Protein AF-A0A8T7FNJ3-F1 (afdb_monomer_lite)

pLDDT: mean 77.85, std 13.67, range [45.72, 94.69]

Sequence (191 aa):
MMRKAASVTGSILRSPYGMVFLITLVWHGVTWWFEVPFEVPFNYYISGGLFILDMVVAYALLEALTYFFSQFILPIHPKDRGEIYKRVRIFETGERGQTLFVKNGQVIKHPGEEDKRGLGVIVLDTASAVVLRTDTEIKGPVGPGVKFTDKDEYIANDLGVDLRAQWQYIGPARGRQSLFEPLAFPQFQTL

Foldseek 3Di:
DVVVVVVVLVLLVVDVLSVQLVVLVVVLVVCVVVVPPPVDPDDPVVSVVVSVVSSVVSVVVVLVVLLVVLPVPFVDDPVCSVVSSVQSVCVSVLLHAAEWEADQFAIDHDPPRQVRQHWYKYAYAQFKKFWKDAPVGTPGIDHHGMDIDHGRIDTDVRTMDGNDDDDDDDDPDPPDDPPPDPPPDDDDDDD

Radius of gyration: 32.34 Å; chains: 1; bounding box: 102×35×100 Å

Secondary structure (DSSP, 8-state):
-HHHHHHHHHHHTTSHHHHHHHHHHHHHHHHHHTT---SS---HHHHHHHHHHHHHHHHHHHHHHHHHHHTTTS---GGGHHHHHHHHHHTTTS-EEEEEEEETTEEEPPTTTTT-BSEEEEEE-TTEEEEEE-SS-EEEEE-SEEEEE-TT-EEEEEEEEE-S------S--TT---TT----PPP----

Structure (mmCIF, N/CA/C/O backbone):
data_AF-A0A8T7FNJ3-F1
#
_entry.id   AF-A0A8T7FNJ3-F1
#
loop_
_atom_site.group_PDB
_atom_site.id
_atom_site.type_symbol
_atom_site.label_atom_id
_atom_site.label_alt_id
_atom_site.label_comp_id
_atom_site.label_asym_id
_atom_site.label_entity_id
_atom_site.label_seq_id
_atom_site.pdbx_PDB_ins_code
_atom_site.Cartn_x
_atom_site.Cartn_y
_atom_site.Cartn_z
_atom_site.occupancy
_atom_site.B_iso_or_equiv
_atom_site.auth_seq_id
_atom_site.auth_comp_id
_atom_site.auth_asym_id
_atom_site.auth_atom_id
_atom_site.pdbx_PDB_model_num
ATOM 1 N N . MET A 1 1 ? -5.957 12.293 -31.680 1.00 50.34 1 MET A N 1
ATOM 2 C CA . MET A 1 1 ? -4.900 11.319 -31.311 1.00 50.34 1 MET A CA 1
ATOM 3 C C . MET A 1 1 ? -3.913 11.839 -30.257 1.00 50.34 1 MET A C 1
ATOM 5 O O . MET A 1 1 ? -3.617 11.084 -29.342 1.00 50.34 1 MET A O 1
ATOM 9 N N . MET A 1 2 ? -3.481 13.109 -30.279 1.00 48.16 2 MET A N 1
ATOM 10 C CA . MET A 1 2 ? -2.482 13.654 -29.327 1.00 48.16 2 MET A CA 1
ATOM 11 C C . MET A 1 2 ? -2.871 13.606 -27.832 1.00 48.16 2 MET A C 1
ATOM 13 O O . MET A 1 2 ? -2.014 13.362 -26.990 1.00 48.16 2 MET A O 1
ATOM 17 N N . ARG A 1 3 ? -4.159 13.754 -27.477 1.00 47.56 3 ARG A N 1
ATOM 18 C CA . ARG A 1 3 ? -4.615 13.685 -26.069 1.00 47.56 3 ARG A CA 1
ATOM 19 C C . ARG A 1 3 ? -4.453 12.303 -25.416 1.00 47.56 3 ARG A C 1
ATOM 21 O O . ARG A 1 3 ? -4.221 12.240 -24.216 1.00 47.56 3 ARG A O 1
ATOM 28 N N . LYS A 1 4 ? -4.550 11.214 -26.191 1.00 48.25 4 LYS A N 1
ATOM 29 C CA . LYS A 1 4 ? -4.359 9.842 -25.678 1.00 48.25 4 LYS A CA 1
ATOM 30 C C . LYS A 1 4 ? -2.879 9.497 -25.488 1.00 48.25 4 LYS A C 1
ATOM 32 O O . LYS A 1 4 ? -2.543 8.781 -24.557 1.00 48.25 4 LYS A O 1
ATOM 37 N N . ALA A 1 5 ? -1.995 10.032 -26.332 1.00 47.84 5 ALA A N 1
ATOM 38 C CA . ALA A 1 5 ? -0.555 9.845 -26.163 1.00 47.84 5 ALA A CA 1
ATOM 39 C C . ALA A 1 5 ? -0.066 10.518 -24.870 1.00 47.84 5 ALA A C 1
ATOM 41 O O . ALA A 1 5 ? 0.562 9.863 -24.049 1.00 47.84 5 ALA A O 1
ATOM 42 N N . ALA A 1 6 ? -0.470 11.771 -24.623 1.00 52.38 6 ALA A N 1
ATOM 43 C CA . ALA A 1 6 ? -0.112 12.501 -23.404 1.00 52.38 6 ALA A CA 1
ATOM 44 C C . ALA A 1 6 ? -0.618 11.832 -22.108 1.00 52.38 6 ALA A C 1
ATOM 46 O O . ALA A 1 6 ? 0.059 11.893 -21.082 1.00 52.38 6 ALA A O 1
ATOM 47 N N . SER A 1 7 ? -1.777 11.156 -22.140 1.00 55.44 7 SER A N 1
ATOM 48 C CA . SER A 1 7 ? -2.275 10.412 -20.974 1.00 55.44 7 SER A CA 1
ATOM 49 C C . SER A 1 7 ? -1.479 9.135 -20.692 1.00 55.44 7 SER A C 1
ATOM 51 O O . SER A 1 7 ? -1.327 8.764 -19.532 1.00 55.44 7 SER A O 1
ATOM 53 N N . VAL A 1 8 ? -0.949 8.473 -21.727 1.00 58.62 8 VAL A N 1
ATOM 54 C CA . VAL A 1 8 ? -0.125 7.261 -2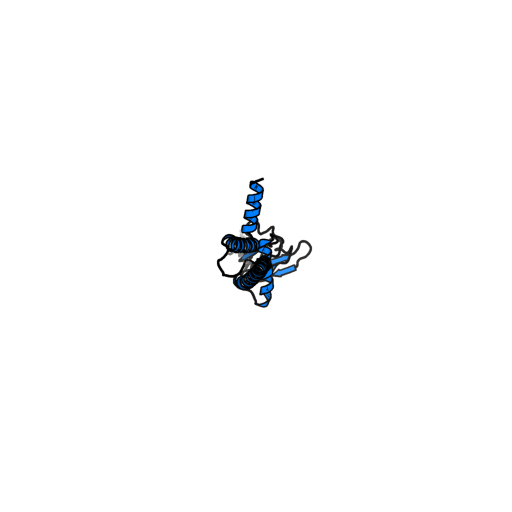1.578 1.00 58.62 8 VAL A CA 1
ATOM 55 C C . VAL A 1 8 ? 1.262 7.616 -21.044 1.00 58.62 8 VAL A C 1
ATOM 57 O O . VAL A 1 8 ? 1.711 7.002 -20.080 1.00 58.62 8 VAL A O 1
ATOM 60 N N . THR A 1 9 ? 1.905 8.661 -21.571 1.00 60.66 9 THR A N 1
ATOM 61 C CA . THR A 1 9 ? 3.205 9.127 -21.058 1.00 60.66 9 THR A CA 1
ATOM 62 C C . THR A 1 9 ? 3.098 9.608 -19.611 1.00 60.66 9 THR A C 1
ATOM 64 O O . THR A 1 9 ? 3.944 9.279 -18.784 1.00 60.66 9 THR A O 1
ATOM 67 N N . GLY A 1 10 ? 2.013 10.317 -19.274 1.00 61.69 10 GLY A N 1
ATOM 68 C CA . GLY A 1 10 ? 1.728 10.723 -17.898 1.00 61.69 10 GLY A CA 1
ATOM 69 C C . GLY A 1 10 ? 1.473 9.546 -16.950 1.00 61.69 10 GLY A C 1
ATOM 70 O O . GLY A 1 10 ? 1.764 9.658 -15.765 1.00 61.69 10 GLY A O 1
ATOM 71 N N . SER A 1 11 ? 0.969 8.414 -17.450 1.00 64.69 11 SER A N 1
ATOM 72 C CA . SER A 1 11 ? 0.792 7.191 -16.657 1.00 64.69 11 SER A CA 1
ATOM 73 C C . SER A 1 11 ? 2.118 6.473 -16.398 1.00 64.69 11 SER A C 1
ATOM 75 O O . SER A 1 11 ? 2.340 6.004 -15.286 1.00 64.69 11 SER A O 1
ATOM 77 N N . ILE A 1 12 ? 3.013 6.419 -17.390 1.00 68.88 12 ILE A N 1
ATOM 78 C CA . ILE A 1 12 ? 4.332 5.772 -17.265 1.00 68.88 12 ILE A CA 1
ATOM 79 C C . ILE A 1 12 ? 5.197 6.512 -16.237 1.00 68.88 12 ILE A C 1
ATOM 81 O O . ILE A 1 12 ? 5.801 5.878 -15.377 1.00 68.88 12 ILE A O 1
ATOM 85 N N . LEU A 1 13 ? 5.176 7.849 -16.263 1.00 76.38 13 LEU A N 1
ATOM 86 C CA . LEU A 1 13 ? 5.919 8.700 -15.323 1.00 76.38 13 LEU A CA 1
ATOM 87 C C . LEU A 1 13 ? 5.371 8.677 -13.886 1.00 76.38 13 LEU A C 1
ATOM 89 O O . LEU A 1 13 ? 6.063 9.105 -12.967 1.00 76.38 13 LEU A O 1
ATOM 93 N N . ARG A 1 14 ? 4.133 8.212 -13.675 1.00 76.81 14 ARG A N 1
ATOM 94 C CA . ARG A 1 14 ? 3.536 8.092 -12.332 1.00 76.81 14 ARG A CA 1
ATOM 95 C C . ARG A 1 14 ? 3.951 6.818 -11.607 1.00 76.81 14 ARG A C 1
ATOM 97 O O . ARG A 1 14 ? 3.913 6.803 -10.383 1.00 76.81 14 ARG A O 1
ATOM 104 N N . SER A 1 15 ? 4.323 5.774 -12.346 1.00 80.00 15 SER A N 1
ATOM 105 C CA . SER A 1 15 ? 4.814 4.527 -11.760 1.00 80.00 15 SER A CA 1
ATOM 106 C C . SER A 1 15 ? 6.343 4.557 -11.646 1.00 80.00 15 SER A C 1
ATOM 108 O O . SER A 1 15 ? 7.006 4.872 -12.640 1.00 80.00 15 SER A O 1
ATOM 110 N N . PRO A 1 16 ? 6.941 4.188 -10.503 1.00 82.06 16 PRO A N 1
ATOM 111 C CA . PRO A 1 16 ? 8.391 4.089 -10.377 1.00 82.06 16 PRO A CA 1
ATOM 112 C C . PRO A 1 16 ? 8.985 3.073 -11.356 1.00 82.06 16 PRO A C 1
ATOM 114 O O . PRO A 1 16 ? 10.046 3.335 -11.913 1.00 82.06 16 PRO A O 1
ATOM 117 N N . TYR A 1 17 ? 8.286 1.975 -11.666 1.00 85.12 17 TYR A N 1
ATOM 118 C CA . TYR A 1 17 ? 8.743 1.012 -12.677 1.00 85.12 17 TYR A CA 1
ATOM 119 C C . TYR A 1 17 ? 8.828 1.617 -14.083 1.00 85.12 17 TYR A C 1
ATOM 121 O O . TYR A 1 17 ? 9.786 1.357 -14.815 1.00 85.12 17 TYR A O 1
ATOM 129 N N . GLY A 1 18 ? 7.837 2.431 -14.460 1.00 85.38 18 GLY A N 1
ATOM 130 C CA . GLY A 1 18 ? 7.839 3.157 -15.727 1.00 85.38 18 GLY A CA 1
ATOM 131 C C . GLY A 1 18 ? 8.926 4.230 -15.778 1.00 85.38 18 GLY A C 1
ATOM 132 O O . GLY A 1 18 ? 9.552 4.411 -16.820 1.00 85.38 18 GLY A O 1
ATOM 133 N N . MET A 1 19 ? 9.211 4.884 -14.648 1.00 87.50 19 MET A N 1
ATOM 134 C CA . MET A 1 19 ? 10.306 5.848 -14.540 1.00 87.50 19 MET A CA 1
ATOM 135 C C . MET A 1 19 ? 11.677 5.176 -14.675 1.00 87.50 19 MET A C 1
ATOM 137 O O . MET A 1 19 ? 12.506 5.659 -15.441 1.00 87.50 19 MET A O 1
ATOM 141 N N . VAL A 1 20 ? 11.903 4.046 -13.994 1.00 88.56 20 VAL A N 1
ATOM 142 C CA . VAL A 1 20 ? 13.138 3.253 -14.125 1.00 88.56 20 VAL A CA 1
ATOM 143 C C . VAL A 1 20 ? 13.342 2.832 -15.576 1.00 88.56 20 VAL A C 1
ATOM 145 O O . VAL A 1 20 ? 14.403 3.086 -16.134 1.00 88.56 20 VAL A O 1
ATOM 148 N N . PHE A 1 21 ? 12.305 2.286 -16.217 1.00 89.69 21 PHE A N 1
ATOM 149 C CA . PHE A 1 21 ? 12.366 1.917 -17.630 1.00 89.69 21 PHE A CA 1
ATOM 150 C C . PHE A 1 21 ? 12.765 3.100 -18.519 1.00 89.69 21 PHE A C 1
ATOM 152 O O . PHE A 1 21 ? 13.662 2.976 -19.350 1.00 89.69 21 PHE A O 1
ATOM 159 N N . LEU A 1 22 ? 12.121 4.257 -18.338 1.00 90.25 22 LEU A N 1
ATOM 160 C CA . LEU A 1 22 ? 12.376 5.440 -19.154 1.00 90.25 22 LEU A CA 1
ATOM 161 C C . LEU A 1 22 ? 13.797 5.967 -18.947 1.00 90.25 22 LEU A C 1
ATOM 163 O O . LEU A 1 22 ? 14.471 6.268 -19.926 1.00 90.25 22 LEU A O 1
ATOM 167 N N . ILE A 1 23 ? 14.272 6.042 -17.702 1.00 90.12 23 ILE A N 1
ATOM 168 C CA . ILE A 1 23 ? 15.640 6.472 -17.392 1.00 90.12 23 ILE A CA 1
ATOM 169 C C . ILE A 1 23 ? 16.653 5.525 -18.037 1.00 90.12 23 ILE A C 1
ATOM 171 O O . ILE A 1 23 ? 17.565 6.000 -18.708 1.00 90.12 23 ILE A O 1
ATOM 175 N N . THR A 1 24 ? 16.483 4.209 -17.888 1.00 90.69 24 THR A N 1
ATOM 176 C CA . THR A 1 24 ? 17.387 3.218 -18.491 1.00 90.69 24 THR A CA 1
ATOM 177 C C . THR A 1 24 ? 17.367 3.312 -20.017 1.00 90.69 24 THR A C 1
ATOM 179 O O . THR A 1 24 ? 18.422 3.314 -20.645 1.00 90.69 24 THR A O 1
ATOM 182 N N . LEU A 1 25 ? 16.189 3.469 -20.627 1.00 91.38 25 LEU A N 1
ATOM 183 C CA . LEU A 1 25 ? 16.041 3.656 -22.071 1.00 91.38 25 LEU A CA 1
ATOM 184 C C . LEU A 1 25 ? 16.734 4.934 -22.559 1.00 91.38 25 LEU A C 1
ATOM 186 O O . LEU A 1 25 ? 17.447 4.899 -23.556 1.00 91.38 25 LEU A O 1
ATOM 190 N N . VAL A 1 26 ? 16.540 6.059 -21.866 1.00 91.19 26 VAL A N 1
ATOM 191 C CA . VAL A 1 26 ? 17.168 7.340 -22.219 1.00 91.19 26 VAL A CA 1
ATOM 192 C C . VAL A 1 26 ? 18.679 7.261 -22.046 1.00 91.19 26 VAL A C 1
ATOM 194 O O . VAL A 1 26 ? 19.401 7.703 -22.932 1.00 91.19 26 VAL A O 1
ATOM 197 N N . TRP A 1 27 ? 19.162 6.671 -20.953 1.00 89.62 27 TRP A N 1
ATOM 198 C CA . TRP A 1 27 ? 20.589 6.481 -20.704 1.00 89.62 27 TRP A CA 1
ATOM 199 C C . TRP A 1 27 ? 21.254 5.689 -21.832 1.00 89.62 27 TRP A C 1
ATOM 201 O O . TRP A 1 27 ? 22.214 6.169 -22.429 1.00 89.62 27 TRP A O 1
ATOM 211 N N . HIS A 1 28 ? 20.700 4.526 -22.185 1.00 86.56 28 HIS A N 1
ATOM 212 C CA . HIS A 1 28 ? 21.220 3.709 -23.285 1.00 86.56 28 HIS A CA 1
ATOM 213 C C . HIS A 1 28 ? 21.044 4.386 -24.650 1.00 86.56 28 HIS A C 1
ATOM 215 O O . HIS A 1 28 ? 21.934 4.332 -25.487 1.00 86.56 28 HIS A O 1
ATOM 221 N N . GLY A 1 29 ? 19.951 5.121 -24.863 1.00 87.56 29 GLY A N 1
ATOM 222 C CA . GLY A 1 29 ? 19.764 5.929 -26.068 1.00 87.56 29 GLY A CA 1
ATOM 223 C C . GLY A 1 29 ? 20.833 7.015 -26.227 1.00 87.56 29 GLY A C 1
ATOM 224 O O . GLY A 1 29 ? 21.341 7.216 -27.326 1.00 87.56 29 GLY A O 1
ATOM 225 N N . VAL A 1 30 ? 21.217 7.681 -25.134 1.00 86.19 30 VAL A N 1
ATOM 226 C CA . VAL A 1 30 ? 22.301 8.674 -25.112 1.00 86.19 30 VAL A CA 1
ATOM 227 C C . VAL A 1 30 ? 23.645 8.004 -25.383 1.00 86.19 30 VAL A C 1
ATOM 229 O O . VAL A 1 30 ? 24.404 8.507 -26.205 1.00 86.19 30 VAL A O 1
ATOM 232 N N . THR A 1 31 ? 23.952 6.869 -24.752 1.00 80.94 31 THR A N 1
ATOM 233 C CA . THR A 1 31 ? 25.237 6.184 -24.977 1.00 80.94 31 THR A CA 1
ATOM 234 C C . THR A 1 31 ? 25.366 5.640 -26.399 1.00 80.94 31 THR A C 1
ATOM 236 O O . THR A 1 31 ? 26.453 5.697 -26.972 1.00 80.94 31 THR A O 1
ATOM 239 N N . TRP A 1 32 ? 24.271 5.172 -27.001 1.00 81.69 32 TRP A N 1
ATOM 240 C CA . TRP A 1 32 ? 24.238 4.765 -28.408 1.00 81.69 32 TRP A CA 1
ATOM 241 C C . TRP A 1 32 ? 24.380 5.956 -29.354 1.00 81.69 32 TRP A C 1
ATOM 243 O O . TRP A 1 32 ? 25.108 5.866 -30.336 1.00 81.69 32 TRP A O 1
ATOM 253 N N . TRP A 1 33 ? 23.708 7.072 -29.056 1.00 78.44 33 TRP A N 1
ATOM 254 C CA . TRP A 1 33 ? 23.714 8.270 -29.900 1.00 78.44 33 TRP A CA 1
ATOM 255 C C . TRP A 1 33 ? 25.055 9.002 -29.897 1.00 78.44 33 TRP A C 1
ATOM 257 O O . TRP A 1 33 ? 25.490 9.506 -30.927 1.00 78.44 33 TRP A O 1
ATOM 267 N N . PHE A 1 34 ? 25.702 9.087 -28.737 1.00 74.19 34 PHE A N 1
ATOM 268 C CA . PHE A 1 34 ? 26.977 9.781 -28.590 1.00 74.19 34 PHE A CA 1
ATOM 269 C C . PHE A 1 34 ? 28.188 8.901 -28.896 1.00 74.19 34 PHE A C 1
ATOM 271 O O . PHE A 1 34 ? 29.292 9.359 -28.617 1.00 74.19 34 PHE A O 1
ATOM 278 N N . GLU A 1 35 ? 27.977 7.686 -29.437 1.00 66.00 35 GLU A N 1
ATOM 279 C CA . GLU A 1 35 ? 29.019 6.695 -29.747 1.00 66.00 35 GLU A CA 1
ATOM 280 C C . GLU A 1 35 ? 30.146 6.785 -28.720 1.00 66.00 35 GLU A C 1
ATOM 282 O O . GLU A 1 35 ? 31.234 7.259 -29.049 1.00 66.00 35 GLU A O 1
ATOM 287 N N . VAL A 1 36 ? 29.833 6.479 -27.446 1.00 59.91 36 VAL A N 1
ATOM 288 C CA . VAL A 1 36 ? 30.759 6.733 -26.329 1.00 59.91 36 VAL A CA 1
ATOM 289 C C . VAL A 1 36 ? 32.157 6.295 -26.769 1.00 59.91 36 VAL A C 1
ATOM 291 O O . VAL A 1 36 ? 32.310 5.118 -27.103 1.00 59.91 36 VAL A O 1
ATOM 294 N N . PRO A 1 37 ? 33.151 7.202 -26.822 1.00 55.78 37 PRO A N 1
ATOM 295 C CA . PRO A 1 37 ? 34.441 6.959 -27.462 1.00 55.78 37 PRO A CA 1
ATOM 296 C C . PRO A 1 37 ? 35.339 6.114 -26.553 1.00 55.78 37 PRO A C 1
ATOM 298 O O . PRO A 1 37 ? 36.492 6.438 -26.291 1.00 55.78 37 PRO A O 1
ATOM 301 N N . PHE A 1 38 ? 34.791 5.032 -26.012 1.00 55.69 38 PHE A N 1
ATOM 302 C CA . PHE A 1 38 ? 35.580 3.898 -25.595 1.00 55.69 38 PHE A CA 1
ATOM 303 C C . PHE A 1 38 ? 36.062 3.237 -26.881 1.00 55.69 38 PHE A C 1
ATOM 305 O O . PHE A 1 38 ? 35.268 2.991 -27.780 1.00 55.69 38 PHE A O 1
ATOM 312 N N . GLU A 1 39 ? 37.356 2.955 -26.972 1.00 59.47 39 GLU A N 1
ATOM 313 C CA . GLU A 1 39 ? 38.074 2.364 -28.115 1.00 59.47 39 GLU A CA 1
ATOM 314 C C . GLU A 1 39 ? 37.593 0.941 -28.504 1.00 59.47 39 GLU A C 1
ATOM 316 O O . GLU A 1 39 ? 38.314 0.156 -29.117 1.00 59.47 39 GLU A O 1
ATOM 321 N N . VAL A 1 40 ? 36.370 0.577 -28.123 1.00 61.88 40 VAL A N 1
ATOM 322 C CA . VAL A 1 40 ? 35.727 -0.712 -28.312 1.00 61.88 40 VAL A CA 1
ATOM 323 C C . VAL A 1 40 ? 34.717 -0.573 -29.457 1.00 61.88 40 VAL A C 1
ATOM 325 O O . VAL A 1 40 ? 33.809 0.254 -29.365 1.00 61.88 40 VAL A O 1
ATOM 328 N N . PRO A 1 41 ? 34.820 -1.369 -30.536 1.00 68.19 41 PRO A N 1
ATOM 329 C CA . PRO A 1 41 ? 33.849 -1.323 -31.623 1.00 68.19 41 PRO A CA 1
ATOM 330 C C . PRO A 1 41 ? 32.443 -1.619 -31.091 1.00 68.19 41 PRO A C 1
ATOM 332 O O . PRO A 1 41 ? 32.238 -2.583 -30.348 1.00 68.19 41 PRO A O 1
ATOM 335 N N . PHE A 1 42 ? 31.477 -0.782 -31.478 1.00 70.06 42 PHE A N 1
ATOM 336 C CA . PHE A 1 42 ? 30.099 -0.888 -31.013 1.00 70.06 42 PHE A CA 1
ATOM 337 C C . PHE A 1 42 ? 29.512 -2.261 -31.364 1.00 70.06 42 PHE A C 1
ATOM 339 O O . PHE A 1 42 ? 29.296 -2.593 -32.531 1.00 70.06 42 PHE A O 1
ATOM 346 N N . ASN A 1 43 ? 29.252 -3.074 -30.339 1.00 81.31 43 ASN A N 1
ATOM 347 C CA . ASN A 1 43 ? 28.660 -4.397 -30.487 1.00 81.31 43 ASN A CA 1
ATOM 348 C C . ASN A 1 43 ? 27.216 -4.373 -29.978 1.00 81.31 43 ASN A C 1
ATOM 350 O O . ASN A 1 43 ? 26.963 -4.327 -28.772 1.00 81.31 43 ASN A O 1
ATOM 354 N N . TYR A 1 44 ? 26.272 -4.452 -30.915 1.00 80.94 44 TYR A N 1
ATOM 355 C CA . TYR A 1 44 ? 24.838 -4.417 -30.638 1.00 80.94 44 TYR A CA 1
ATOM 356 C C . TYR A 1 44 ? 24.370 -5.549 -29.711 1.00 80.94 44 TYR A C 1
ATOM 358 O O . TYR A 1 44 ? 23.468 -5.335 -28.904 1.00 80.94 44 TYR A O 1
ATOM 366 N N . TYR A 1 45 ? 25.003 -6.726 -29.760 1.00 84.06 45 TYR A N 1
ATOM 367 C CA . TYR A 1 45 ? 24.671 -7.832 -28.861 1.00 84.06 45 TYR A CA 1
ATOM 368 C C . TYR A 1 45 ? 25.110 -7.554 -27.425 1.00 84.06 45 TYR A C 1
ATOM 370 O O . TYR A 1 45 ? 24.336 -7.767 -26.494 1.00 84.06 45 TYR A O 1
ATOM 378 N N . ILE A 1 46 ? 26.336 -7.053 -27.242 1.00 84.50 46 ILE A N 1
ATOM 379 C CA . ILE A 1 46 ? 26.858 -6.708 -25.911 1.00 84.50 46 ILE A CA 1
ATOM 380 C C . ILE A 1 46 ? 26.029 -5.572 -25.319 1.00 84.50 46 ILE A C 1
ATOM 382 O O . ILE A 1 46 ? 25.627 -5.636 -24.161 1.00 84.50 46 ILE A O 1
ATOM 386 N N . SER A 1 47 ? 25.721 -4.559 -26.126 1.00 83.75 47 SER A N 1
ATOM 387 C CA . SER A 1 47 ? 24.964 -3.406 -25.658 1.00 83.75 47 SER A CA 1
ATOM 388 C C . SER A 1 47 ? 23.510 -3.748 -25.321 1.00 83.75 47 SER A C 1
ATOM 390 O O . SER A 1 47 ? 23.020 -3.352 -24.266 1.00 83.75 47 SER A O 1
ATOM 392 N N . GLY A 1 48 ? 22.845 -4.572 -26.139 1.00 86.50 48 GLY A N 1
ATOM 393 C CA . GLY A 1 48 ? 21.522 -5.105 -25.807 1.00 86.50 48 GLY A CA 1
ATOM 394 C C . GLY A 1 48 ? 21.534 -5.962 -24.537 1.00 86.50 48 GLY A C 1
ATOM 395 O O . GLY A 1 48 ? 20.632 -5.851 -23.707 1.00 86.50 48 GLY A O 1
ATOM 396 N N . GLY A 1 49 ? 22.582 -6.769 -24.340 1.00 89.75 49 GLY A N 1
ATOM 397 C CA . GLY A 1 49 ? 22.783 -7.540 -23.112 1.00 89.75 49 GLY A CA 1
ATOM 398 C C . GLY A 1 49 ? 22.935 -6.656 -21.872 1.00 89.75 49 GLY A C 1
ATOM 399 O O . GLY A 1 49 ? 22.286 -6.914 -20.859 1.00 89.75 49 GLY A O 1
ATOM 400 N N . LEU A 1 50 ? 23.732 -5.586 -21.962 1.00 88.88 50 LEU A N 1
ATOM 401 C CA . LEU A 1 50 ? 23.904 -4.608 -20.882 1.00 88.88 50 LEU A CA 1
ATOM 402 C C . LEU A 1 50 ? 22.604 -3.867 -20.567 1.00 88.88 50 LEU A C 1
ATOM 404 O O . LEU A 1 50 ? 22.274 -3.715 -19.398 1.00 88.88 50 LEU A O 1
ATOM 408 N N . PHE A 1 51 ? 21.826 -3.479 -21.580 1.00 89.75 51 PHE A N 1
ATOM 409 C CA . PHE A 1 51 ? 20.515 -2.861 -21.370 1.00 89.75 51 PHE A CA 1
ATOM 410 C C . PHE A 1 51 ? 19.574 -3.766 -20.560 1.00 89.75 51 PHE A C 1
ATOM 412 O O . PHE A 1 51 ? 18.947 -3.318 -19.598 1.00 89.75 51 PHE A O 1
ATOM 419 N N . ILE A 1 52 ? 19.494 -5.054 -20.913 1.00 92.19 52 ILE A N 1
ATOM 420 C CA . ILE A 1 52 ? 18.661 -6.022 -20.184 1.00 92.19 52 ILE A CA 1
ATOM 421 C C . ILE A 1 52 ? 19.185 -6.217 -18.758 1.00 92.19 52 ILE A C 1
ATOM 423 O O . ILE A 1 52 ? 18.392 -6.222 -17.816 1.00 92.19 52 ILE A O 1
ATOM 427 N N . LEU A 1 53 ? 20.502 -6.358 -18.585 1.00 93.31 53 LEU A N 1
ATOM 428 C CA . LEU A 1 53 ? 21.123 -6.521 -17.272 1.00 93.31 53 LEU A CA 1
ATOM 429 C C . LEU A 1 53 ? 20.850 -5.315 -16.367 1.00 93.31 53 LEU A C 1
ATOM 431 O O . LEU A 1 53 ? 20.390 -5.500 -15.243 1.00 93.31 53 LEU A O 1
ATOM 435 N N . ASP A 1 54 ? 21.074 -4.100 -16.864 1.00 90.94 54 ASP A N 1
ATOM 436 C CA . ASP A 1 54 ? 20.818 -2.860 -16.131 1.00 90.94 54 ASP A CA 1
ATOM 437 C C . ASP A 1 54 ? 19.351 -2.757 -15.725 1.00 90.94 54 ASP A C 1
ATOM 439 O O . ASP A 1 54 ? 19.049 -2.380 -14.596 1.00 90.94 54 ASP A O 1
ATOM 443 N N . MET A 1 55 ? 18.429 -3.139 -16.611 1.00 92.88 55 MET A N 1
ATOM 444 C CA . MET A 1 55 ? 17.003 -3.154 -16.302 1.00 92.88 55 MET A CA 1
ATOM 445 C C . MET A 1 55 ? 16.678 -4.145 -15.174 1.00 92.88 55 MET A C 1
ATOM 447 O O . MET A 1 55 ? 15.955 -3.797 -14.241 1.00 92.88 55 MET A O 1
ATOM 451 N N . VAL A 1 56 ? 17.247 -5.354 -15.208 1.00 94.12 56 VAL A N 1
ATOM 452 C CA . VAL A 1 56 ? 17.078 -6.355 -14.140 1.00 94.12 56 VAL A CA 1
ATOM 453 C C . VAL A 1 56 ? 17.654 -5.853 -12.815 1.00 94.12 56 VAL A C 1
ATOM 455 O O . VAL A 1 56 ? 16.985 -5.942 -11.786 1.00 94.12 56 VAL A O 1
ATOM 458 N N . VAL A 1 57 ? 18.867 -5.298 -12.829 1.00 94.69 57 VAL A N 1
ATOM 459 C CA . VAL A 1 57 ? 19.538 -4.775 -11.631 1.00 94.69 57 VAL A CA 1
ATOM 460 C C . VAL A 1 57 ? 18.774 -3.585 -11.055 1.00 94.69 57 VAL A C 1
ATOM 462 O O . VAL A 1 57 ? 18.543 -3.538 -9.848 1.00 94.69 57 VAL A O 1
ATOM 465 N N . ALA A 1 58 ? 18.331 -2.651 -11.895 1.00 92.00 58 ALA A N 1
ATOM 466 C CA . ALA A 1 58 ? 17.576 -1.482 -11.463 1.00 92.00 58 ALA A CA 1
ATOM 467 C C . ALA A 1 58 ? 16.225 -1.872 -10.850 1.00 92.00 58 ALA A C 1
ATOM 469 O O . ALA A 1 58 ? 15.854 -1.336 -9.805 1.00 92.00 58 ALA A O 1
ATOM 470 N N . TYR A 1 59 ? 15.514 -2.840 -11.438 1.00 91.19 59 TYR A N 1
ATOM 471 C CA . TYR A 1 59 ? 14.284 -3.359 -10.840 1.00 91.19 59 TYR A CA 1
ATOM 472 C C . TYR A 1 59 ? 14.540 -4.090 -9.523 1.00 91.19 59 TYR A C 1
ATOM 474 O O . TYR A 1 59 ? 13.831 -3.843 -8.551 1.00 91.19 59 TYR A O 1
ATOM 482 N N . ALA A 1 60 ? 15.573 -4.931 -9.445 1.00 92.19 60 ALA A N 1
ATOM 483 C CA . ALA A 1 60 ? 15.937 -5.599 -8.198 1.00 92.19 60 ALA A CA 1
ATOM 484 C C . ALA A 1 60 ? 16.295 -4.591 -7.092 1.00 92.19 60 ALA A C 1
ATOM 486 O O . ALA A 1 60 ? 15.900 -4.762 -5.938 1.00 92.19 60 ALA A O 1
ATOM 487 N N . LEU A 1 61 ? 16.998 -3.512 -7.445 1.00 92.50 61 LEU A N 1
ATOM 488 C CA . LEU A 1 61 ? 17.337 -2.436 -6.523 1.00 92.50 61 LEU A CA 1
ATOM 489 C C . LEU A 1 61 ? 16.092 -1.667 -6.065 1.00 92.50 61 LEU A C 1
ATOM 491 O O . LEU A 1 61 ? 15.957 -1.400 -4.873 1.00 92.50 61 LEU A O 1
ATOM 495 N N . LEU A 1 62 ? 15.169 -1.348 -6.977 1.00 88.88 62 LEU A N 1
ATOM 496 C CA . LEU A 1 62 ? 13.897 -0.704 -6.639 1.00 88.88 62 LEU A CA 1
ATOM 497 C C . LEU A 1 62 ? 13.104 -1.548 -5.630 1.00 88.88 62 LEU A C 1
ATOM 499 O O . LEU A 1 62 ? 12.623 -1.016 -4.629 1.00 88.88 62 LEU A O 1
ATOM 503 N N . GLU A 1 63 ? 13.014 -2.861 -5.850 1.00 86.25 63 GLU A N 1
ATOM 504 C CA . GLU A 1 63 ? 12.341 -3.795 -4.939 1.00 86.25 63 GLU A CA 1
ATOM 505 C C . GLU A 1 63 ? 13.025 -3.853 -3.569 1.00 86.25 63 GLU A C 1
ATOM 507 O O . GLU A 1 63 ? 12.366 -3.747 -2.531 1.00 86.25 63 GLU A O 1
ATOM 512 N N . ALA A 1 64 ? 14.356 -3.956 -3.547 1.00 86.38 64 ALA A N 1
ATOM 513 C CA . ALA A 1 64 ? 15.135 -3.986 -2.313 1.00 86.38 64 ALA A CA 1
ATOM 514 C C . ALA A 1 64 ? 14.973 -2.695 -1.496 1.00 86.38 64 ALA A C 1
ATOM 516 O O . ALA A 1 64 ? 14.782 -2.750 -0.279 1.00 86.38 64 ALA A O 1
ATOM 517 N N . LEU A 1 65 ? 14.998 -1.534 -2.156 1.00 87.56 65 LEU A N 1
ATOM 518 C CA . LEU A 1 65 ? 14.774 -0.242 -1.511 1.00 87.56 65 LEU A C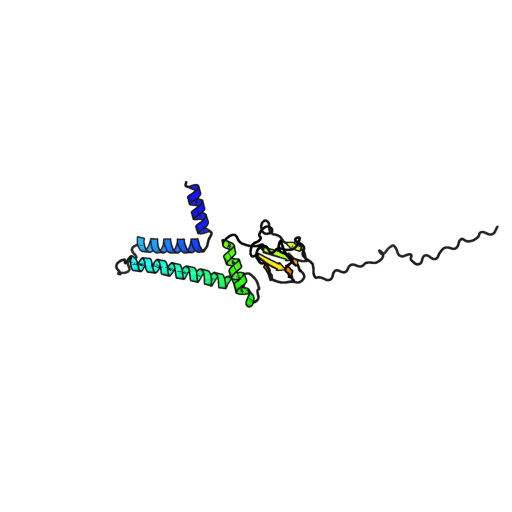A 1
ATOM 519 C C . LEU A 1 65 ? 13.341 -0.123 -0.997 1.00 87.56 65 LEU A C 1
ATOM 521 O O . LEU A 1 65 ? 13.139 0.302 0.137 1.00 87.56 65 LEU A O 1
ATOM 525 N N . THR A 1 66 ? 12.353 -0.552 -1.781 1.00 83.88 66 THR A N 1
ATOM 526 C CA . THR A 1 66 ? 10.942 -0.541 -1.371 1.00 83.88 66 THR A CA 1
ATOM 527 C C . THR A 1 66 ? 10.734 -1.392 -0.121 1.00 83.88 66 THR A C 1
ATOM 529 O O . THR A 1 66 ? 10.125 -0.935 0.844 1.00 83.88 66 THR A O 1
ATOM 532 N N . TYR A 1 67 ? 11.312 -2.593 -0.092 1.00 82.62 67 TYR A N 1
ATOM 533 C CA . TYR A 1 67 ? 11.276 -3.489 1.062 1.00 82.62 67 TYR A CA 1
ATOM 534 C C . TYR A 1 67 ? 12.014 -2.935 2.291 1.00 82.62 67 TYR A C 1
ATOM 536 O O . TYR A 1 67 ? 11.594 -3.150 3.432 1.00 82.62 67 TYR A O 1
ATOM 544 N N . PHE A 1 68 ? 13.128 -2.231 2.086 1.00 83.19 68 PHE A N 1
ATOM 545 C CA . PHE A 1 68 ? 13.870 -1.595 3.171 1.00 83.19 68 PHE A CA 1
ATOM 546 C C . PHE A 1 68 ? 13.086 -0.418 3.763 1.00 83.19 68 PHE A C 1
ATOM 548 O O . PHE A 1 68 ? 12.861 -0.367 4.972 1.00 83.19 68 PHE A O 1
ATOM 555 N N . PHE A 1 69 ? 12.609 0.496 2.916 1.00 82.19 69 PHE A N 1
ATOM 556 C CA . PHE A 1 69 ? 11.920 1.705 3.358 1.00 82.19 69 PHE A CA 1
ATOM 557 C C . PHE A 1 69 ? 10.522 1.442 3.909 1.00 82.19 69 PHE A C 1
ATOM 559 O O . PHE A 1 69 ? 10.093 2.150 4.821 1.00 82.19 69 PHE A O 1
ATOM 566 N N . SER A 1 70 ? 9.833 0.396 3.444 1.00 79.44 70 SER A N 1
ATOM 567 C CA . SER A 1 70 ? 8.507 0.044 3.960 1.00 79.44 70 SER A CA 1
ATOM 568 C C . SER A 1 70 ? 8.504 -0.188 5.475 1.00 79.44 70 SER A C 1
ATOM 570 O O . SER A 1 70 ? 7.508 0.074 6.141 1.00 79.44 70 SER A O 1
ATOM 572 N N . GLN A 1 71 ? 9.630 -0.624 6.046 1.00 77.94 71 GLN A N 1
ATOM 573 C CA . GLN A 1 71 ? 9.770 -0.914 7.477 1.00 77.94 71 GLN A CA 1
ATOM 574 C C . GLN A 1 71 ? 9.731 0.340 8.365 1.00 77.94 71 GLN A C 1
ATOM 576 O O . GLN A 1 71 ? 9.498 0.214 9.563 1.00 77.94 71 GLN A O 1
ATOM 581 N N . PHE A 1 72 ? 9.940 1.533 7.799 1.00 79.12 72 PHE A N 1
ATOM 582 C CA . PHE A 1 72 ? 9.943 2.800 8.541 1.00 79.12 72 PHE A CA 1
ATOM 583 C C . PHE A 1 72 ? 8.617 3.564 8.454 1.00 79.12 72 PHE A C 1
ATOM 585 O O . PHE A 1 72 ? 8.446 4.564 9.145 1.00 79.12 72 PHE A O 1
ATOM 592 N N . ILE A 1 73 ? 7.675 3.110 7.621 1.00 74.75 73 ILE A N 1
ATOM 593 C CA . ILE A 1 73 ? 6.399 3.807 7.401 1.00 74.75 73 ILE A CA 1
ATOM 594 C C . ILE A 1 73 ? 5.458 3.632 8.601 1.00 74.75 73 ILE A C 1
ATOM 596 O O . ILE A 1 73 ? 4.742 4.559 8.969 1.00 74.75 73 ILE A O 1
ATOM 600 N N . LEU A 1 74 ? 5.457 2.449 9.220 1.00 72.69 74 LEU A N 1
ATOM 601 C CA . LEU A 1 74 ? 4.634 2.131 10.386 1.00 72.69 74 LEU A CA 1
ATOM 602 C C . LEU A 1 74 ? 5.492 1.437 11.452 1.00 72.69 74 LEU A C 1
ATOM 604 O O . LEU A 1 74 ? 6.285 0.559 11.107 1.00 72.69 74 LEU A O 1
ATOM 608 N N . PRO A 1 75 ? 5.318 1.768 12.744 1.00 67.62 75 PRO A N 1
ATOM 609 C CA . PRO A 1 75 ? 5.993 1.073 13.833 1.00 67.62 75 PRO A CA 1
ATOM 610 C C . PRO A 1 75 ? 5.393 -0.331 13.992 1.00 67.62 75 PRO A C 1
ATOM 612 O O . PRO A 1 75 ? 4.398 -0.522 14.688 1.00 67.62 75 PRO A O 1
ATOM 615 N N . ILE A 1 76 ? 5.978 -1.315 13.308 1.00 70.62 76 ILE A N 1
ATOM 616 C CA . ILE A 1 76 ? 5.485 -2.698 13.274 1.00 70.62 76 ILE A CA 1
ATOM 617 C C . ILE A 1 76 ? 6.474 -3.709 13.838 1.00 70.62 76 ILE A C 1
ATOM 619 O O . ILE A 1 76 ? 7.691 -3.507 13.849 1.00 70.62 76 ILE A O 1
ATOM 623 N N . HIS A 1 77 ? 5.935 -4.848 14.270 1.00 74.62 77 HIS A N 1
ATOM 624 C CA . HIS A 1 77 ? 6.749 -5.966 14.711 1.00 74.62 77 HIS A CA 1
ATOM 625 C C . HIS A 1 77 ? 7.520 -6.584 13.528 1.00 74.62 77 HIS A C 1
ATOM 627 O O . HIS A 1 77 ? 7.016 -6.624 12.404 1.00 74.62 77 HIS A O 1
ATOM 633 N N . PRO A 1 78 ? 8.729 -7.137 13.754 1.00 69.75 78 PRO A N 1
ATOM 634 C CA . PRO A 1 78 ? 9.547 -7.725 12.690 1.00 69.75 78 PRO A CA 1
ATOM 635 C C . PRO A 1 78 ? 8.863 -8.837 11.882 1.00 69.75 78 PRO A C 1
ATOM 637 O O . PRO A 1 78 ? 9.222 -9.055 10.728 1.00 69.75 78 PRO A O 1
ATOM 640 N N . LYS A 1 79 ? 7.876 -9.521 12.476 1.00 75.00 79 LYS A N 1
ATOM 641 C CA . LYS A 1 79 ? 7.107 -10.598 11.837 1.00 75.00 79 LYS A CA 1
ATOM 642 C C . LYS A 1 79 ? 6.155 -10.094 10.747 1.00 75.00 79 LYS A C 1
ATOM 644 O O . LYS A 1 79 ? 5.858 -10.845 9.826 1.00 75.00 79 LYS A O 1
ATOM 649 N N . ASP A 1 80 ? 5.760 -8.822 10.797 1.00 75.00 80 ASP A N 1
ATOM 650 C CA . ASP A 1 80 ? 4.750 -8.254 9.898 1.00 75.00 80 ASP A CA 1
ATOM 651 C C . ASP A 1 80 ? 5.357 -7.445 8.734 1.00 75.00 80 ASP A C 1
ATOM 653 O O . ASP A 1 80 ? 4.645 -6.823 7.943 1.00 75.00 80 ASP A O 1
ATOM 657 N N . ARG A 1 81 ? 6.690 -7.457 8.589 1.00 76.56 81 ARG A N 1
ATOM 658 C CA . ARG A 1 81 ? 7.420 -6.672 7.572 1.00 76.56 81 ARG A CA 1
ATOM 659 C C . ARG A 1 81 ? 7.023 -7.022 6.140 1.00 76.56 81 ARG A C 1
ATOM 661 O O . ARG A 1 81 ? 6.880 -6.127 5.309 1.00 76.56 81 ARG A O 1
ATOM 668 N N . GLY A 1 82 ? 6.809 -8.308 5.861 1.00 74.56 82 GLY A N 1
ATOM 669 C CA . GLY A 1 82 ? 6.367 -8.764 4.540 1.00 74.56 82 GLY A CA 1
ATOM 670 C C . GLY A 1 82 ? 4.970 -8.257 4.175 1.00 74.56 82 GLY A C 1
ATOM 671 O O . GLY A 1 82 ? 4.681 -8.029 3.002 1.00 74.56 82 GLY A O 1
ATOM 672 N N . GLU A 1 83 ? 4.121 -8.024 5.174 1.00 77.00 83 GLU A N 1
ATOM 673 C CA . GLU A 1 83 ? 2.744 -7.592 4.968 1.00 77.00 83 GLU A CA 1
ATOM 674 C C . GLU A 1 83 ? 2.671 -6.103 4.601 1.00 77.00 83 GLU A C 1
ATOM 676 O O . GLU A 1 83 ? 1.911 -5.732 3.706 1.00 77.00 83 GLU A O 1
ATOM 681 N N . ILE A 1 84 ? 3.538 -5.255 5.175 1.00 78.12 84 ILE A N 1
ATOM 682 C CA . ILE A 1 84 ? 3.677 -3.861 4.716 1.00 78.12 84 ILE A CA 1
ATOM 683 C C . ILE A 1 84 ? 4.208 -3.803 3.292 1.00 78.12 84 ILE A C 1
ATOM 685 O O . ILE A 1 84 ? 3.674 -3.047 2.485 1.00 78.12 84 ILE A O 1
ATOM 689 N N . TYR A 1 85 ? 5.233 -4.590 2.964 1.00 75.69 85 TYR A N 1
ATOM 690 C CA . TYR A 1 85 ? 5.793 -4.586 1.614 1.00 75.69 85 TYR A CA 1
ATOM 691 C C . TYR A 1 85 ? 4.717 -4.890 0.557 1.00 75.69 85 TYR A C 1
ATOM 693 O O . TYR A 1 85 ? 4.583 -4.142 -0.412 1.00 75.69 85 TYR A O 1
ATOM 701 N N . LYS A 1 86 ? 3.865 -5.903 0.787 1.00 78.00 86 LYS A N 1
ATOM 702 C CA . LYS A 1 86 ? 2.716 -6.182 -0.095 1.00 78.00 86 LYS A CA 1
ATOM 703 C C . LYS A 1 86 ? 1.789 -4.973 -0.236 1.00 78.00 86 LYS A C 1
ATOM 705 O O . LYS A 1 86 ? 1.337 -4.676 -1.336 1.00 78.00 86 LYS A O 1
ATOM 710 N N . ARG A 1 87 ? 1.521 -4.258 0.858 1.00 76.81 87 ARG A N 1
ATOM 711 C CA . ARG A 1 87 ? 0.613 -3.096 0.882 1.00 76.81 87 ARG A CA 1
ATOM 712 C C . ARG A 1 87 ? 1.181 -1.888 0.155 1.00 76.81 87 ARG A C 1
ATOM 714 O O . ARG A 1 87 ? 0.445 -1.218 -0.561 1.00 76.81 87 ARG A O 1
ATOM 721 N N . VAL A 1 88 ? 2.478 -1.635 0.303 1.00 75.50 88 VAL A N 1
ATOM 722 C CA . VAL A 1 88 ? 3.181 -0.577 -0.435 1.00 75.50 88 VAL A CA 1
ATOM 723 C C . VAL A 1 88 ? 3.193 -0.901 -1.925 1.00 75.50 88 VAL A C 1
ATOM 725 O O . VAL A 1 88 ? 2.901 -0.030 -2.733 1.00 75.50 88 VAL A O 1
ATOM 728 N N . ARG A 1 89 ? 3.416 -2.164 -2.297 1.00 72.69 89 ARG A N 1
ATOM 729 C CA . ARG A 1 89 ? 3.386 -2.595 -3.701 1.00 72.69 89 ARG A CA 1
ATOM 730 C C . ARG A 1 89 ? 2.007 -2.424 -4.346 1.00 72.69 89 ARG A C 1
ATOM 732 O O . ARG A 1 89 ? 1.896 -1.997 -5.489 1.00 72.69 89 ARG A O 1
ATOM 739 N N . ILE A 1 90 ? 0.949 -2.730 -3.601 1.00 74.44 90 ILE A N 1
ATOM 740 C CA . ILE A 1 90 ? -0.443 -2.613 -4.064 1.00 74.44 90 ILE A CA 1
ATOM 741 C C . ILE A 1 90 ? -0.922 -1.154 -4.121 1.00 74.44 90 ILE A C 1
ATOM 743 O O . ILE A 1 90 ? -1.924 -0.842 -4.767 1.00 74.44 90 ILE A O 1
ATOM 747 N N . PHE A 1 91 ? -0.180 -0.224 -3.514 1.00 67.12 91 PHE A N 1
ATOM 748 C CA . PHE A 1 91 ? -0.479 1.203 -3.599 1.00 67.12 91 PHE A CA 1
ATOM 749 C C . PHE A 1 91 ? -0.561 1.696 -5.055 1.00 67.12 91 PHE A C 1
ATOM 751 O O . PHE A 1 91 ? -1.355 2.585 -5.356 1.00 67.12 91 PHE A O 1
ATOM 758 N N . GLU A 1 92 ? 0.211 1.091 -5.961 1.00 62.81 92 GLU A N 1
ATOM 759 C CA . GLU A 1 92 ? 0.306 1.494 -7.368 1.00 62.81 92 GLU A CA 1
ATOM 760 C C . GLU A 1 92 ? -0.739 0.845 -8.281 1.00 62.81 92 GLU A C 1
ATOM 762 O O . GLU A 1 92 ? -1.095 1.422 -9.307 1.00 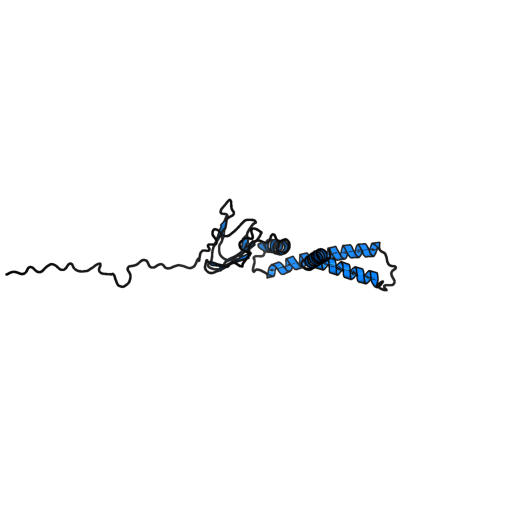62.81 92 GLU A O 1
ATOM 767 N N . THR A 1 93 ? -1.264 -0.329 -7.919 1.00 64.06 93 THR A N 1
ATOM 768 C CA . THR A 1 93 ? -2.192 -1.100 -8.767 1.00 64.06 93 THR A CA 1
ATOM 769 C C . THR A 1 93 ? -3.653 -0.680 -8.606 1.00 64.06 93 THR A C 1
ATOM 771 O O . THR A 1 93 ? -4.520 -1.175 -9.321 1.00 64.06 93 THR A O 1
ATOM 774 N N . GLY A 1 94 ? -3.950 0.238 -7.681 1.00 62.75 94 GLY A N 1
ATOM 775 C CA . GLY A 1 94 ? -5.313 0.698 -7.401 1.00 62.75 94 GLY A CA 1
ATOM 776 C C . GLY A 1 94 ? -6.143 -0.270 -6.552 1.00 62.75 94 GLY A C 1
ATOM 777 O O . GLY A 1 94 ? -7.216 0.108 -6.094 1.00 62.75 94 GLY A O 1
ATOM 778 N N . GLU A 1 95 ? -5.625 -1.462 -6.238 1.00 68.25 95 GLU A N 1
ATOM 779 C CA . GLU A 1 95 ? -6.238 -2.436 -5.316 1.00 68.25 95 GLU A CA 1
ATOM 780 C C . GLU A 1 95 ? -5.979 -2.093 -3.835 1.00 68.25 95 GLU A C 1
ATOM 782 O O . GLU A 1 95 ? -6.052 -2.942 -2.943 1.00 68.25 95 GLU A O 1
ATOM 787 N N . ARG A 1 96 ? -5.645 -0.829 -3.558 1.00 74.81 96 ARG A N 1
ATOM 788 C CA . ARG A 1 96 ? -5.385 -0.330 -2.210 1.00 74.81 96 ARG A CA 1
ATOM 789 C C . ARG A 1 96 ? -6.664 -0.397 -1.379 1.00 74.81 96 ARG A C 1
ATOM 791 O O . ARG A 1 96 ? -7.701 0.120 -1.787 1.00 74.81 96 ARG A O 1
ATOM 798 N N . GLY A 1 97 ? -6.564 -0.981 -0.190 1.00 76.31 97 GLY A N 1
ATOM 799 C CA . GLY A 1 97 ? -7.620 -0.942 0.814 1.00 76.31 97 GLY A CA 1
ATOM 800 C C . GLY A 1 97 ? -7.668 0.355 1.604 1.00 76.31 97 GLY A C 1
ATOM 801 O O . GLY A 1 97 ? -6.806 1.229 1.494 1.00 76.31 97 GLY A O 1
ATOM 802 N N . GLN A 1 98 ? -8.691 0.457 2.439 1.00 82.31 98 GLN A N 1
ATOM 803 C CA . GLN A 1 98 ? -8.889 1.557 3.376 1.00 82.31 98 GLN A CA 1
ATOM 804 C C . GLN A 1 98 ? -7.644 1.834 4.248 1.00 82.31 98 GLN A C 1
ATOM 806 O O . GLN A 1 98 ? -6.918 0.917 4.635 1.00 82.31 98 GLN A O 1
ATOM 811 N N . THR A 1 99 ? -7.358 3.103 4.551 1.00 86.50 99 THR A N 1
ATOM 812 C CA . THR A 1 99 ? -6.319 3.499 5.520 1.00 86.50 99 THR A CA 1
ATOM 813 C C . THR A 1 99 ? -6.970 4.302 6.637 1.00 86.50 99 THR A C 1
ATOM 815 O O . THR A 1 99 ? -7.079 5.518 6.581 1.00 86.50 99 THR A O 1
ATOM 818 N N . LEU A 1 100 ? -7.474 3.604 7.650 1.00 87.31 100 LEU A N 1
ATOM 819 C CA . LEU A 1 100 ? -8.325 4.216 8.669 1.00 87.31 100 LEU A CA 1
ATOM 820 C C . LEU A 1 100 ? -7.560 4.453 9.964 1.00 87.31 100 LEU A C 1
ATOM 822 O O . LEU A 1 100 ? -6.756 3.622 10.391 1.00 87.31 100 LEU A O 1
ATOM 826 N N . PHE A 1 101 ? -7.864 5.571 10.616 1.00 89.31 101 PHE A N 1
ATOM 827 C CA . PHE A 1 101 ? -7.347 5.885 11.940 1.00 89.31 101 PHE A CA 1
ATOM 828 C C . PHE A 1 101 ? -8.493 5.891 12.947 1.00 89.31 101 PHE A C 1
ATOM 830 O O . PHE A 1 101 ? -9.488 6.579 12.748 1.00 89.31 101 PHE A O 1
ATOM 837 N N . VAL A 1 102 ? -8.369 5.141 14.036 1.00 89.88 102 VAL A N 1
ATOM 838 C CA . VAL A 1 102 ? -9.391 5.061 15.082 1.00 89.88 102 VAL A CA 1
ATOM 839 C C . VAL A 1 102 ? -8.851 5.730 16.332 1.00 89.88 102 VAL A C 1
ATOM 841 O O . VAL A 1 102 ? -7.875 5.266 16.921 1.00 89.88 102 VAL A O 1
ATOM 844 N N . LYS A 1 103 ? -9.493 6.824 16.742 1.00 89.88 103 LYS A N 1
ATOM 845 C CA . LYS A 1 103 ? -9.075 7.639 17.882 1.00 89.88 103 LYS A CA 1
ATOM 846 C C . LYS A 1 103 ? -10.225 7.812 18.850 1.00 89.88 103 LYS A C 1
ATOM 848 O O . LYS A 1 103 ? -11.284 8.286 18.450 1.00 89.88 103 LYS A O 1
ATOM 853 N N . ASN A 1 104 ? -10.006 7.509 20.129 1.00 87.69 104 ASN A N 1
ATOM 854 C CA . ASN A 1 104 ? -11.035 7.647 21.166 1.00 87.69 104 ASN A CA 1
ATOM 855 C C . ASN A 1 104 ? -12.367 6.953 20.789 1.00 87.69 104 ASN A C 1
ATOM 857 O O . ASN A 1 104 ? -13.438 7.525 20.985 1.00 87.69 104 ASN A O 1
ATOM 861 N N . GLY A 1 105 ? -12.307 5.774 20.162 1.00 84.06 105 GLY A N 1
ATOM 862 C CA . GLY A 1 105 ? -13.489 5.054 19.673 1.00 84.06 105 GLY A CA 1
ATOM 863 C C . GLY A 1 105 ? -14.156 5.652 18.426 1.00 84.06 105 GLY A C 1
ATOM 864 O O . GLY A 1 105 ? -15.166 5.130 17.973 1.00 84.06 105 GLY A O 1
ATOM 865 N N . GLN A 1 106 ? -13.611 6.715 17.831 1.00 88.56 106 GLN A N 1
ATOM 866 C CA . GLN A 1 106 ? -14.132 7.306 16.598 1.00 88.56 106 GLN A CA 1
ATOM 867 C C . GLN A 1 106 ? -13.268 6.915 15.404 1.00 88.56 106 GLN A C 1
ATOM 869 O O . GLN A 1 106 ? -12.044 7.053 15.439 1.00 88.56 106 GLN A O 1
ATOM 874 N N . VAL A 1 107 ? -13.910 6.450 14.334 1.00 88.62 107 VAL A N 1
ATOM 875 C CA . VAL A 1 107 ? -13.247 6.150 13.063 1.00 88.62 107 VAL A CA 1
ATOM 876 C C . VAL A 1 107 ? -13.070 7.454 12.288 1.00 88.62 107 VAL A C 1
ATOM 878 O O . VAL A 1 107 ? -14.034 8.054 11.818 1.00 88.62 107 VAL A O 1
ATOM 881 N N . ILE A 1 108 ? -11.827 7.906 12.157 1.00 87.19 108 ILE A N 1
ATOM 882 C CA . ILE A 1 108 ? -11.449 9.045 11.326 1.00 87.19 108 ILE A CA 1
ATOM 883 C C . ILE A 1 108 ? -11.278 8.532 9.899 1.00 87.19 108 ILE A C 1
ATOM 885 O O . ILE A 1 108 ? -10.365 7.755 9.604 1.00 87.19 108 ILE A O 1
ATOM 889 N N . LYS A 1 109 ? -12.178 8.968 9.021 1.00 83.12 109 LYS A N 1
ATOM 890 C CA . LYS A 1 109 ? -12.187 8.598 7.608 1.00 83.12 109 LYS A CA 1
ATOM 891 C C . LYS A 1 109 ? -11.639 9.731 6.754 1.00 83.12 109 LYS A C 1
ATOM 893 O O . LYS A 1 109 ? -12.020 10.889 6.932 1.00 83.12 109 LYS A O 1
ATOM 898 N N . HIS A 1 110 ? -10.797 9.387 5.787 1.00 81.25 110 HIS A N 1
ATOM 899 C CA . HIS A 1 110 ? -10.443 10.295 4.704 1.00 81.25 110 HIS A CA 1
ATOM 900 C C . HIS A 1 110 ? -11.377 10.078 3.499 1.00 81.25 110 HIS A C 1
ATOM 902 O O . HIS A 1 110 ? -11.724 8.929 3.201 1.00 81.25 110 HIS A O 1
ATOM 908 N N . PRO A 1 111 ? -11.789 11.150 2.791 1.00 75.88 111 PRO A N 1
ATOM 909 C CA . PRO A 1 111 ? -12.676 11.037 1.635 1.00 75.88 111 PRO A CA 1
ATOM 910 C C . PRO A 1 111 ? -12.125 10.065 0.586 1.00 75.88 111 PRO A C 1
ATOM 912 O O . PRO A 1 111 ? -10.971 10.178 0.172 1.00 75.88 111 PRO A O 1
ATOM 915 N N . GLY A 1 112 ? -12.952 9.111 0.153 1.00 74.62 112 GLY A N 1
ATOM 916 C CA . GLY A 1 112 ? -12.578 8.113 -0.852 1.00 74.62 112 GLY A CA 1
ATOM 917 C C . GLY A 1 112 ? -11.692 6.970 -0.342 1.00 74.62 112 GLY A C 1
ATOM 918 O O . GLY A 1 112 ? -11.204 6.183 -1.152 1.00 74.62 112 GLY A O 1
ATOM 919 N N . GLU A 1 113 ? -11.456 6.853 0.969 1.00 77.38 113 GLU A N 1
ATOM 920 C CA . GLU A 1 113 ? -10.824 5.665 1.561 1.00 77.38 113 GLU A CA 1
ATOM 921 C C . GLU A 1 113 ? -11.822 4.670 2.162 1.00 77.38 113 GLU A C 1
ATOM 923 O O . GLU A 1 113 ? -11.461 3.514 2.348 1.00 77.38 113 GLU A O 1
ATOM 928 N N . GLU A 1 114 ? -13.068 5.079 2.408 1.00 74.50 114 GLU A N 1
ATOM 929 C CA . GLU A 1 114 ? -14.106 4.228 3.013 1.00 74.50 114 GLU A CA 1
ATOM 930 C C . GLU A 1 114 ? -14.693 3.181 2.058 1.00 74.50 114 GLU A C 1
ATOM 932 O O . GLU A 1 114 ? -15.010 2.070 2.472 1.00 74.50 114 GLU A O 1
ATOM 937 N N . ASP A 1 115 ? -14.761 3.496 0.765 1.00 77.75 115 ASP A N 1
ATOM 938 C CA . ASP A 1 115 ? -15.281 2.574 -0.251 1.00 77.75 115 ASP A CA 1
ATOM 939 C C . ASP A 1 115 ? -14.230 1.555 -0.719 1.00 77.75 115 ASP A C 1
ATOM 941 O O . ASP A 1 115 ? -14.514 0.661 -1.520 1.00 77.75 115 ASP A O 1
ATOM 945 N N . LYS A 1 116 ? -12.988 1.675 -0.235 1.00 80.81 116 LYS A N 1
ATOM 946 C CA . LYS A 1 116 ? -11.871 0.832 -0.664 1.00 80.81 116 LYS A CA 1
ATOM 947 C C . LYS A 1 116 ? -11.881 -0.508 0.061 1.00 80.81 116 LYS A C 1
ATOM 949 O O . LYS A 1 116 ? -11.462 -0.615 1.210 1.00 80.81 116 LYS A O 1
ATOM 954 N N . ARG A 1 117 ? -12.255 -1.554 -0.675 1.00 78.50 117 ARG A N 1
ATOM 955 C CA . ARG A 1 117 ? -12.328 -2.952 -0.211 1.00 78.50 117 ARG A CA 1
ATOM 956 C C . ARG A 1 117 ? -11.040 -3.766 -0.415 1.00 78.50 117 ARG A C 1
ATOM 958 O O . ARG A 1 117 ? -11.044 -4.983 -0.300 1.00 78.50 117 ARG A O 1
ATOM 965 N N . GLY A 1 118 ? -9.930 -3.121 -0.760 1.00 80.62 118 GLY A N 1
ATOM 966 C CA . GLY A 1 118 ? -8.639 -3.791 -0.949 1.00 80.62 118 GLY A CA 1
ATOM 967 C C . GLY A 1 118 ? -7.898 -4.115 0.355 1.00 80.62 118 GLY A C 1
ATOM 968 O O . GLY A 1 118 ? -8.413 -3.927 1.455 1.00 80.62 118 GLY A O 1
ATOM 969 N N . LEU A 1 119 ? -6.632 -4.518 0.232 1.00 82.81 119 LEU A N 1
ATOM 970 C CA . LEU A 1 119 ? -5.736 -4.735 1.375 1.00 82.81 119 LEU A CA 1
ATOM 971 C C . LEU A 1 119 ? -5.402 -3.394 2.053 1.00 82.81 119 LEU A C 1
ATOM 973 O O . LEU A 1 119 ? -4.734 -2.543 1.460 1.00 82.81 119 LEU A O 1
ATOM 977 N N . GLY A 1 120 ? -5.892 -3.186 3.280 1.00 85.62 120 GLY A N 1
ATOM 978 C CA . GLY A 1 120 ? -5.945 -1.874 3.942 1.00 85.62 120 GLY A CA 1
ATOM 979 C C . GLY A 1 120 ? -5.411 -1.865 5.376 1.00 85.62 120 GLY A C 1
ATOM 980 O O . GLY A 1 120 ? -5.374 -2.888 6.051 1.00 85.62 120 GLY A O 1
ATOM 981 N N . VAL A 1 121 ? -4.908 -0.732 5.853 1.00 87.94 121 VAL A N 1
ATOM 982 C CA . VAL A 1 121 ? -4.300 -0.627 7.190 1.00 87.94 121 VAL A CA 1
ATOM 983 C C . VAL A 1 121 ? -5.246 0.122 8.116 1.00 87.94 121 VAL A C 1
ATOM 985 O O . VAL A 1 121 ? -5.727 1.197 7.773 1.00 87.94 121 VAL A O 1
ATOM 988 N N . ILE A 1 122 ? -5.483 -0.420 9.305 1.00 88.94 122 ILE A N 1
ATOM 989 C CA . ILE A 1 122 ? -6.200 0.267 10.376 1.00 88.94 122 ILE A CA 1
ATOM 990 C C . ILE A 1 122 ? -5.211 0.534 11.502 1.00 88.94 122 ILE A C 1
ATOM 992 O O . ILE A 1 122 ? -4.531 -0.376 11.977 1.00 88.94 122 ILE A O 1
ATOM 996 N N . VAL A 1 123 ? -5.139 1.784 11.938 1.00 89.69 123 VAL A N 1
ATOM 997 C CA . VAL A 1 123 ? -4.336 2.194 13.088 1.00 89.69 123 VAL A CA 1
ATOM 998 C C . VAL A 1 123 ? -5.286 2.598 14.205 1.00 89.69 123 VAL A C 1
ATOM 1000 O O . VAL A 1 123 ? -6.067 3.534 14.054 1.00 89.69 123 VAL A O 1
ATOM 1003 N N . LEU A 1 124 ? -5.228 1.880 15.319 1.00 91.25 124 LEU A N 1
ATOM 1004 C CA . LEU A 1 124 ? -6.035 2.118 16.505 1.00 91.25 124 LEU A CA 1
ATOM 1005 C C . LEU A 1 124 ? -5.188 2.750 17.607 1.00 91.25 124 LEU A C 1
ATOM 1007 O O . LEU A 1 124 ? -4.108 2.256 17.937 1.00 91.25 124 LEU A O 1
ATOM 1011 N N . ASP A 1 125 ? -5.714 3.813 18.213 1.00 90.75 125 ASP A N 1
ATOM 1012 C CA . ASP A 1 125 ? -5.177 4.383 19.448 1.00 90.75 125 ASP A CA 1
ATOM 1013 C C . ASP A 1 125 ? -5.180 3.338 20.585 1.00 90.75 125 ASP A C 1
ATOM 1015 O O . ASP A 1 125 ? -6.005 2.427 20.630 1.00 90.75 125 ASP A O 1
ATOM 1019 N N . THR A 1 126 ? -4.263 3.515 21.533 1.00 87.69 126 THR A N 1
ATOM 1020 C CA . THR A 1 126 ? -4.058 2.765 22.783 1.00 87.69 126 THR A CA 1
ATOM 1021 C C . THR A 1 126 ? -5.326 2.444 23.572 1.00 87.69 126 THR A C 1
ATOM 1023 O O . THR A 1 126 ? -5.354 1.448 24.288 1.00 87.69 126 THR A O 1
ATOM 1026 N N . ALA A 1 127 ? -6.376 3.251 23.437 1.00 90.12 127 ALA A N 1
ATOM 1027 C CA . ALA A 1 127 ? -7.656 3.043 24.103 1.00 90.12 127 ALA A CA 1
ATOM 1028 C C . ALA A 1 127 ? -8.824 2.897 23.118 1.00 90.12 127 ALA A C 1
ATOM 1030 O O . ALA A 1 127 ? -9.936 3.328 23.400 1.00 90.12 127 ALA A O 1
ATOM 1031 N N . SER A 1 128 ? -8.588 2.352 21.928 1.00 90.81 128 SER A N 1
ATOM 1032 C CA . SER A 1 128 ? -9.634 2.123 20.932 1.00 90.81 128 SER A CA 1
ATOM 1033 C C . SER A 1 128 ? -9.656 0.675 20.462 1.00 90.81 128 SER A C 1
ATOM 1035 O O . SER A 1 128 ? -8.619 0.026 20.337 1.00 90.81 128 SER A O 1
ATOM 1037 N N . ALA A 1 129 ? -10.856 0.181 20.182 1.00 91.75 129 ALA A N 1
ATOM 1038 C CA . ALA A 1 129 ? -11.085 -1.103 19.539 1.00 91.75 129 ALA A CA 1
ATOM 1039 C C . ALA A 1 129 ? -12.121 -0.962 18.423 1.00 91.75 129 ALA A C 1
ATOM 1041 O O . ALA A 1 129 ? -12.964 -0.066 18.453 1.00 91.75 129 ALA A O 1
ATOM 1042 N N . VAL A 1 130 ? -12.077 -1.863 17.448 1.00 93.38 130 VAL A N 1
ATOM 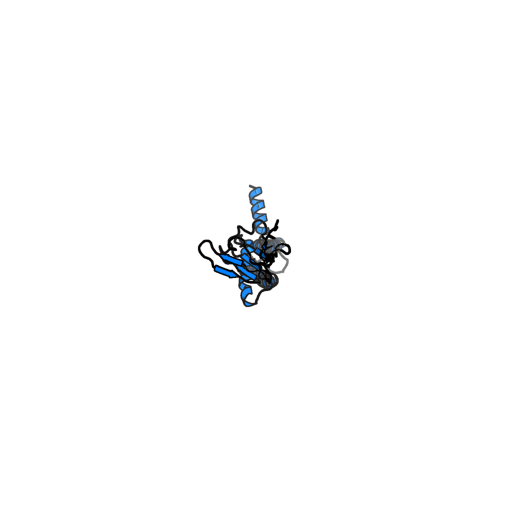1043 C CA . VAL A 1 130 ? -13.097 -1.985 16.396 1.00 93.38 130 VAL A CA 1
ATOM 1044 C C . VAL A 1 130 ? -13.457 -3.444 16.185 1.00 93.38 130 VAL A C 1
ATOM 1046 O O . VAL A 1 130 ? -12.716 -4.336 16.586 1.00 93.38 130 VAL A O 1
ATOM 1049 N N . VAL A 1 131 ? -14.580 -3.697 15.522 1.00 92.88 131 VAL A N 1
ATOM 1050 C CA . VAL A 1 131 ? -14.934 -5.036 15.044 1.00 92.88 131 VAL A CA 1
ATOM 1051 C C . VAL A 1 131 ? -14.798 -5.053 13.533 1.00 92.88 131 VAL A C 1
ATOM 1053 O O . VAL A 1 131 ? -15.340 -4.180 12.855 1.00 92.88 131 VAL A O 1
ATOM 1056 N N . LEU A 1 132 ? -14.079 -6.041 13.009 1.00 92.69 132 LEU A N 1
ATOM 1057 C CA . LEU A 1 132 ? -13.942 -6.244 11.574 1.00 92.69 132 LEU A CA 1
ATOM 1058 C C . LEU A 1 132 ? -14.965 -7.254 11.072 1.00 92.69 132 LEU A C 1
ATOM 1060 O O . LEU A 1 132 ? -15.294 -8.237 11.747 1.00 92.69 132 LEU A O 1
ATOM 1064 N N . ARG A 1 133 ? -15.470 -7.003 9.867 1.00 91.38 133 ARG A N 1
ATOM 1065 C CA . ARG A 1 133 ? -16.359 -7.909 9.149 1.00 91.38 133 ARG A CA 1
ATOM 1066 C C . ARG A 1 133 ? -16.074 -7.884 7.656 1.00 91.38 133 ARG A C 1
ATOM 1068 O O . ARG A 1 133 ? -15.498 -6.940 7.128 1.00 91.38 133 ARG A O 1
ATOM 1075 N N . THR A 1 134 ? -16.543 -8.924 7.001 1.00 90.25 134 THR A N 1
ATOM 1076 C CA . THR A 1 134 ? -16.758 -8.995 5.558 1.00 90.25 134 THR A CA 1
ATOM 1077 C C . THR A 1 134 ? -18.267 -8.972 5.307 1.00 90.25 134 THR A C 1
ATOM 1079 O O . THR A 1 134 ? -19.059 -8.944 6.254 1.00 90.25 134 THR A O 1
ATOM 1082 N N . ASP A 1 135 ? -18.694 -8.999 4.048 1.00 87.94 135 ASP A N 1
ATOM 1083 C CA . ASP A 1 135 ? -20.125 -9.042 3.717 1.00 87.94 135 ASP A CA 1
ATOM 1084 C C . ASP A 1 135 ? -20.801 -10.357 4.130 1.00 87.94 135 ASP A C 1
ATOM 1086 O O . ASP A 1 135 ? -22.021 -10.410 4.278 1.00 87.94 135 ASP A O 1
ATOM 1090 N N . THR A 1 136 ? -20.012 -11.410 4.357 1.00 88.31 136 THR A N 1
ATOM 1091 C CA . THR A 1 136 ? -20.505 -12.751 4.686 1.00 88.31 136 THR A CA 1
ATOM 1092 C C . THR A 1 136 ? -20.280 -13.153 6.140 1.00 88.31 136 THR A C 1
ATOM 1094 O O . THR A 1 136 ? -20.996 -14.014 6.642 1.00 88.31 136 THR A O 1
ATOM 1097 N N . GLU A 1 137 ? -19.299 -12.568 6.834 1.00 91.50 137 GLU A N 1
ATOM 1098 C CA . GLU A 1 137 ? -18.940 -12.980 8.197 1.00 91.50 137 GLU A CA 1
ATOM 1099 C C . GLU A 1 137 ? -18.310 -11.868 9.044 1.00 91.50 137 GLU A C 1
ATOM 1101 O O . GLU A 1 137 ? -17.622 -10.979 8.542 1.00 91.50 137 GLU A O 1
ATOM 1106 N N . ILE A 1 138 ? -18.489 -11.961 10.364 1.00 91.25 138 ILE A N 1
ATOM 1107 C CA . ILE A 1 138 ? -17.773 -11.137 11.345 1.00 91.25 138 ILE A CA 1
ATOM 1108 C C . ILE A 1 138 ? -16.426 -11.807 11.636 1.00 91.25 138 ILE A C 1
ATOM 1110 O O . ILE A 1 138 ? -16.392 -12.938 12.115 1.00 91.25 138 ILE A O 1
ATOM 1114 N N . LYS A 1 139 ? -15.321 -11.098 11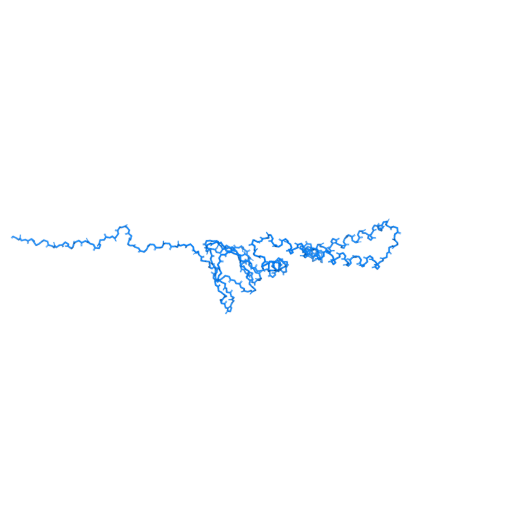.384 1.00 90.81 139 LYS A N 1
ATOM 1115 C CA . LYS A 1 139 ? -13.954 -11.594 11.613 1.00 90.81 139 LYS A CA 1
ATOM 1116 C C . LYS A 1 139 ? -13.553 -11.522 13.085 1.00 90.81 139 LYS A C 1
ATOM 1118 O O . LYS A 1 139 ? -12.825 -12.385 13.568 1.00 90.81 139 LYS A O 1
ATOM 1123 N N . GLY A 1 140 ? -14.055 -10.517 13.805 1.00 90.06 140 GLY A N 1
ATOM 1124 C CA . GLY A 1 140 ? -13.884 -10.383 15.251 1.00 90.06 140 GLY A CA 1
ATOM 1125 C C . GLY A 1 140 ? -13.364 -9.013 15.697 1.00 90.06 140 GLY A C 1
ATOM 1126 O O . GLY A 1 140 ? -13.205 -8.104 14.877 1.00 90.06 140 GLY A O 1
ATOM 1127 N N . PRO A 1 141 ? -13.143 -8.837 17.011 1.00 91.56 141 PRO A N 1
ATOM 1128 C CA . PRO A 1 141 ? -12.643 -7.593 17.572 1.00 91.56 141 PRO A CA 1
ATOM 1129 C C . PRO A 1 141 ? -11.138 -7.426 17.342 1.00 91.56 141 PRO A C 1
ATOM 1131 O O . PRO A 1 141 ? -10.358 -8.376 17.402 1.00 91.56 141 PRO A O 1
ATOM 1134 N N . VAL A 1 142 ? -10.730 -6.180 17.143 1.00 91.44 142 VAL A N 1
ATOM 1135 C CA . VAL A 1 142 ? -9.347 -5.741 16.990 1.00 91.44 142 VAL A CA 1
ATOM 1136 C C . VAL A 1 142 ? -9.083 -4.651 18.016 1.00 91.44 142 VAL A C 1
ATOM 1138 O O . VAL A 1 142 ? -9.816 -3.666 18.091 1.00 91.44 142 VAL A O 1
ATOM 1141 N N . GLY A 1 143 ? -8.047 -4.861 18.824 1.00 89.19 143 GLY A N 1
ATOM 1142 C CA . GLY A 1 143 ? -7.624 -3.933 19.866 1.00 89.19 143 GLY A CA 1
ATOM 1143 C C . GLY A 1 143 ? -6.610 -2.887 19.384 1.00 89.19 143 GLY A C 1
ATOM 1144 O O . GLY A 1 143 ? -6.369 -2.758 18.183 1.00 89.19 143 GLY A O 1
ATOM 1145 N N . PRO A 1 144 ? -5.993 -2.161 20.328 1.00 90.25 144 PRO A N 1
ATOM 1146 C CA . PRO A 1 144 ? -5.042 -1.097 20.032 1.00 90.25 144 PRO A CA 1
ATOM 1147 C C . PRO A 1 144 ? -3.830 -1.533 19.201 1.00 90.25 144 PRO A C 1
ATOM 1149 O O . PRO A 1 144 ? -3.333 -2.651 19.348 1.00 90.25 144 PRO A O 1
ATOM 1152 N N . GLY A 1 145 ? -3.300 -0.612 18.393 1.00 88.19 145 GLY A N 1
ATOM 1153 C CA . GLY A 1 145 ? -2.120 -0.829 17.555 1.00 88.19 145 GLY A CA 1
ATOM 1154 C C . GLY A 1 145 ? -2.427 -0.814 16.058 1.00 88.19 145 GLY A C 1
ATOM 1155 O O . GLY A 1 145 ? -3.401 -0.218 15.607 1.00 88.19 145 GLY A O 1
ATOM 1156 N N . VAL A 1 146 ? -1.558 -1.440 15.264 1.00 87.88 146 VAL A N 1
ATOM 1157 C CA . VAL A 1 146 ? -1.700 -1.504 13.802 1.00 87.88 146 VAL A CA 1
ATOM 1158 C C . VAL A 1 146 ? -2.272 -2.861 13.416 1.00 87.88 146 VAL A C 1
ATOM 1160 O O . VAL A 1 146 ? -1.698 -3.897 13.754 1.00 87.88 146 VAL A O 1
ATOM 1163 N N . LYS A 1 147 ? -3.381 -2.861 12.677 1.00 88.88 147 LYS A N 1
ATOM 1164 C CA . LYS A 1 147 ? -3.983 -4.060 12.101 1.00 88.88 147 LYS A CA 1
ATOM 1165 C C . LYS A 1 147 ? -4.037 -3.961 10.586 1.00 88.88 147 LYS A C 1
ATOM 1167 O O . LYS A 1 147 ? -4.445 -2.966 9.994 1.00 88.88 147 LYS A O 1
ATOM 1172 N N . PHE A 1 148 ? -3.647 -5.061 9.976 1.00 88.75 148 PHE A N 1
ATOM 1173 C CA . PHE A 1 148 ? -3.726 -5.321 8.554 1.00 88.75 148 PHE A CA 1
ATOM 1174 C C . PHE A 1 148 ? -5.080 -5.959 8.232 1.00 88.75 148 PHE A C 1
ATOM 1176 O O . PHE A 1 148 ? -5.411 -6.978 8.837 1.00 88.75 148 PHE A O 1
ATOM 1183 N N . THR A 1 149 ? -5.859 -5.334 7.342 1.00 87.94 149 THR A N 1
ATOM 1184 C CA . THR A 1 149 ? -7.122 -5.880 6.825 1.00 87.94 149 THR A CA 1
ATOM 1185 C C . THR A 1 149 ? -6.884 -6.706 5.577 1.00 87.94 149 THR A C 1
ATOM 1187 O O . THR A 1 149 ? -6.033 -6.353 4.746 1.00 87.94 149 THR A O 1
ATOM 1190 N N . ASP A 1 150 ? -7.651 -7.777 5.449 1.00 87.19 150 ASP A N 1
ATOM 1191 C CA . ASP A 1 150 ? -7.729 -8.584 4.241 1.00 87.19 150 ASP A CA 1
ATOM 1192 C C . ASP A 1 150 ? -8.620 -7.915 3.182 1.00 87.19 150 ASP A C 1
ATOM 1194 O O . ASP A 1 150 ? -9.221 -6.857 3.402 1.00 87.19 150 ASP A O 1
ATOM 1198 N N . LYS A 1 151 ? -8.685 -8.527 1.997 1.00 84.12 151 LYS A N 1
ATOM 1199 C CA . LYS A 1 151 ? -9.606 -8.096 0.944 1.00 84.12 151 LYS A CA 1
ATOM 1200 C C . LYS A 1 151 ? -11.054 -8.217 1.438 1.00 84.12 151 LYS A C 1
ATOM 1202 O O . LYS A 1 151 ? -11.410 -9.199 2.084 1.00 84.12 151 LYS A O 1
ATOM 1207 N N . ASP A 1 152 ? -11.862 -7.213 1.120 1.00 86.69 152 ASP A N 1
ATOM 1208 C CA . ASP A 1 152 ? -13.277 -7.079 1.472 1.00 86.69 152 ASP A CA 1
ATOM 1209 C C . ASP A 1 152 ? -13.554 -6.991 2.987 1.00 86.69 152 ASP A C 1
ATOM 1211 O O . ASP A 1 152 ? -14.710 -7.002 3.414 1.00 86.69 152 ASP A O 1
ATOM 1215 N N . GLU A 1 153 ? -12.513 -6.836 3.811 1.00 88.62 153 GLU A N 1
ATOM 1216 C CA . GLU A 1 153 ? -12.628 -6.635 5.253 1.00 88.62 153 GLU A CA 1
ATOM 1217 C C . GLU A 1 153 ? -12.716 -5.141 5.599 1.00 88.62 153 GLU A C 1
ATOM 1219 O O . GLU A 1 153 ? -11.907 -4.319 5.163 1.00 88.62 153 GLU A O 1
ATOM 1224 N N . TYR A 1 154 ? -13.709 -4.785 6.413 1.00 88.62 154 TYR A N 1
ATOM 1225 C CA . TYR A 1 154 ? -14.020 -3.409 6.792 1.00 88.62 154 TYR A CA 1
ATOM 1226 C C . TYR A 1 154 ? -14.535 -3.312 8.231 1.00 88.62 154 TYR A C 1
ATOM 1228 O O . TYR A 1 154 ? -14.886 -4.312 8.863 1.00 88.62 154 TYR A O 1
ATOM 1236 N N . ILE A 1 155 ? -14.577 -2.088 8.765 1.00 88.94 155 ILE A N 1
ATOM 1237 C CA . ILE A 1 155 ? -15.071 -1.838 10.123 1.00 88.94 155 ILE A CA 1
ATOM 1238 C C . ILE A 1 155 ? -16.592 -2.002 10.145 1.00 88.94 155 ILE A C 1
ATOM 1240 O O . ILE A 1 155 ? -17.318 -1.382 9.367 1.00 88.94 155 ILE A O 1
ATOM 1244 N N . ALA A 1 156 ? -17.089 -2.826 11.063 1.00 87.19 156 ALA A N 1
ATOM 1245 C CA . ALA A 1 156 ? -18.513 -3.055 11.224 1.00 87.19 156 ALA A CA 1
ATOM 1246 C C . ALA A 1 156 ? -19.230 -1.751 11.608 1.00 87.19 156 ALA A C 1
ATOM 1248 O O . ALA A 1 156 ? -19.005 -1.196 12.683 1.00 87.19 156 ALA A O 1
ATOM 1249 N N . ASN A 1 157 ? -20.123 -1.292 10.726 1.00 82.44 157 ASN A N 1
ATOM 1250 C CA . ASN A 1 157 ? -20.957 -0.101 10.916 1.00 82.44 157 ASN A CA 1
ATOM 1251 C C . ASN A 1 157 ? -20.167 1.184 11.234 1.00 82.44 157 ASN A C 1
ATOM 1253 O O . ASN A 1 157 ? -20.719 2.079 11.865 1.00 82.44 157 ASN A O 1
ATOM 1257 N N . ASP A 1 158 ? -18.888 1.262 10.848 1.00 82.88 158 ASP A N 1
ATOM 1258 C CA . ASP A 1 158 ? -18.006 2.408 11.123 1.00 82.88 158 ASP A CA 1
ATOM 1259 C C . ASP A 1 158 ? -17.902 2.805 12.607 1.00 82.88 158 ASP A C 1
ATOM 1261 O O . ASP A 1 158 ? -17.546 3.936 12.943 1.00 82.88 158 ASP A O 1
ATOM 1265 N N . LEU A 1 159 ? -18.208 1.870 13.507 1.00 79.81 159 LEU A N 1
ATOM 1266 C CA . LEU A 1 159 ? -18.231 2.105 14.943 1.00 79.81 159 LEU A CA 1
ATOM 1267 C C . LEU A 1 159 ? -16.945 1.581 15.579 1.00 79.81 159 LEU A C 1
ATOM 1269 O O . LEU A 1 159 ? -16.616 0.396 15.492 1.00 79.81 159 LEU A O 1
ATOM 1273 N N . GLY A 1 160 ? -16.232 2.483 16.250 1.00 86.38 160 GLY A N 1
ATOM 1274 C CA . GLY A 1 160 ? -15.196 2.132 17.207 1.00 86.38 160 GLY A CA 1
ATOM 1275 C C . GLY A 1 160 ? -15.731 2.168 18.635 1.00 86.38 160 GLY A C 1
ATOM 1276 O O . GLY A 1 160 ? -16.764 2.766 18.935 1.00 86.38 160 GLY A O 1
ATOM 1277 N N . VAL A 1 161 ? -15.009 1.507 19.530 1.00 87.69 161 VAL A N 1
ATOM 1278 C CA . VAL A 1 161 ? -15.284 1.478 20.964 1.00 87.69 161 VAL A CA 1
ATOM 1279 C C . VAL A 1 161 ? -14.120 2.144 21.682 1.00 87.69 161 VAL A C 1
ATOM 1281 O O . VAL A 1 161 ? -12.960 1.812 21.431 1.00 87.69 161 VAL A O 1
ATOM 1284 N N . ASP A 1 162 ? -14.430 3.094 22.563 1.00 89.81 162 ASP A N 1
ATOM 1285 C CA . ASP A 1 162 ? -13.463 3.658 23.503 1.00 89.81 162 ASP A CA 1
ATOM 1286 C C . ASP A 1 162 ? -13.297 2.690 24.680 1.00 89.81 162 ASP A C 1
ATOM 1288 O O . ASP A 1 162 ? -14.271 2.321 25.336 1.00 89.81 162 ASP A O 1
ATOM 1292 N N . LEU A 1 163 ? -12.063 2.260 24.925 1.00 87.88 163 LEU A N 1
ATOM 1293 C CA . LEU A 1 163 ? -11.712 1.304 25.973 1.00 87.88 163 LEU A CA 1
ATOM 1294 C C . LEU A 1 163 ? -11.457 1.975 27.329 1.00 87.88 163 LEU A C 1
ATOM 1296 O O . LEU A 1 163 ? -11.191 1.285 28.314 1.00 87.88 163 LEU A O 1
ATOM 1300 N N . ARG A 1 164 ? -11.507 3.309 27.413 1.00 88.00 164 ARG A N 1
ATOM 1301 C CA . ARG A 1 164 ? -11.408 4.011 28.698 1.00 88.00 164 ARG A CA 1
ATOM 1302 C C . ARG A 1 164 ? -12.628 3.718 29.564 1.00 88.00 164 ARG A C 1
ATOM 1304 O O . ARG A 1 164 ? -13.749 3.606 29.076 1.00 88.00 164 ARG A O 1
ATOM 1311 N N . ALA A 1 165 ? -12.407 3.653 30.875 1.00 82.75 165 ALA A N 1
ATOM 1312 C CA . ALA A 1 165 ? -13.483 3.470 31.838 1.00 82.75 165 ALA A CA 1
ATOM 1313 C C . ALA A 1 165 ? -14.507 4.614 31.728 1.00 82.75 165 ALA A C 1
ATOM 1315 O O . ALA A 1 165 ? -14.198 5.769 32.030 1.00 82.75 165 ALA A O 1
ATOM 1316 N N . GLN A 1 166 ? -15.728 4.281 31.308 1.00 78.25 166 GLN A N 1
ATOM 1317 C CA . GLN A 1 166 ? -16.855 5.205 31.304 1.00 78.25 166 GLN A CA 1
ATOM 1318 C C . GLN A 1 166 ? -17.621 5.070 32.618 1.00 78.25 166 GLN A C 1
ATOM 1320 O O . GLN A 1 166 ? -18.238 4.046 32.903 1.00 78.25 166 GLN A O 1
ATOM 1325 N N . TRP A 1 167 ? -17.569 6.117 33.435 1.00 79.00 167 TRP A N 1
ATOM 1326 C CA . TRP A 1 167 ? -18.308 6.177 34.689 1.00 79.00 167 TRP A CA 1
ATOM 1327 C C . TRP A 1 167 ? -19.677 6.797 34.431 1.00 79.00 167 TRP A C 1
ATOM 1329 O O . TRP A 1 167 ? -19.800 8.014 34.310 1.00 79.00 167 TRP A O 1
ATOM 1339 N N . GLN A 1 168 ? -20.714 5.965 34.355 1.00 76.75 168 GLN A N 1
ATOM 1340 C CA . GLN A 1 168 ? -22.091 6.442 34.347 1.00 76.75 168 GLN A CA 1
ATOM 1341 C C . GLN A 1 168 ? -22.654 6.354 35.764 1.00 76.75 168 GLN A C 1
ATOM 1343 O O . GLN A 1 168 ? -22.919 5.273 36.285 1.00 76.75 168 GLN A O 1
ATOM 1348 N N . TYR A 1 169 ? -22.811 7.508 36.409 1.00 74.00 169 TYR A N 1
ATOM 1349 C CA . TYR A 1 169 ? -23.450 7.575 37.716 1.00 74.00 169 TYR A CA 1
ATOM 1350 C C . TYR A 1 169 ? -24.968 7.502 37.539 1.00 74.00 169 TYR A C 1
ATOM 1352 O O . TYR A 1 169 ? -2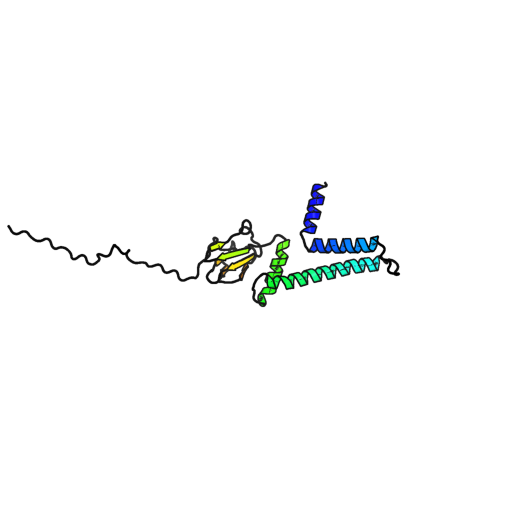5.601 8.463 37.102 1.00 74.00 169 TYR A O 1
ATOM 1360 N N . ILE A 1 170 ? -25.552 6.350 37.865 1.00 71.56 170 ILE A N 1
ATOM 1361 C CA . ILE A 1 170 ? -27.003 6.169 37.918 1.00 71.56 170 ILE A CA 1
ATOM 1362 C C . ILE A 1 170 ? -27.429 6.398 39.370 1.00 71.56 170 ILE A C 1
ATOM 1364 O O . ILE A 1 170 ? -27.355 5.501 40.205 1.00 71.56 170 ILE A O 1
ATOM 1368 N N . GLY A 1 171 ? -27.830 7.628 39.681 1.00 73.38 171 GLY A N 1
ATOM 1369 C CA . GLY A 1 171 ? -28.324 8.018 40.999 1.00 73.38 171 GLY A CA 1
ATOM 1370 C C . GLY A 1 171 ? -29.316 9.178 40.903 1.00 73.38 171 GLY A C 1
ATOM 1371 O O . GLY A 1 171 ? -29.343 9.876 39.885 1.00 73.38 171 GLY A O 1
ATOM 1372 N N . PRO A 1 172 ? -30.163 9.389 41.928 1.00 71.38 172 PRO A N 1
ATOM 1373 C CA . PRO A 1 172 ? -31.132 10.478 41.926 1.00 71.38 172 PRO A CA 1
ATOM 1374 C C . PRO A 1 172 ? -30.408 11.818 41.766 1.00 71.38 172 PRO A C 1
ATOM 1376 O O . PRO A 1 172 ? -29.424 12.092 42.457 1.00 71.38 172 PRO A O 1
ATOM 1379 N N . ALA A 1 173 ? -30.889 12.651 40.838 1.00 64.62 173 ALA A N 1
ATOM 1380 C CA . ALA A 1 173 ? -30.373 14.000 40.641 1.00 64.62 173 ALA A CA 1
ATOM 1381 C C . ALA A 1 173 ? -30.361 14.740 41.988 1.00 64.62 173 ALA A C 1
ATOM 1383 O O . ALA A 1 173 ? -31.370 14.732 42.702 1.00 64.62 173 ALA A O 1
ATOM 1384 N N . ARG A 1 174 ? -29.230 15.372 42.342 1.00 52.78 174 ARG A N 1
ATOM 1385 C CA . ARG A 1 174 ? -29.136 16.256 43.516 1.00 52.78 174 ARG A CA 1
ATOM 1386 C C . ARG A 1 174 ? -30.249 17.302 43.403 1.00 52.78 174 ARG A C 1
ATOM 1388 O O . ARG A 1 174 ? -30.168 18.192 42.566 1.00 52.78 174 ARG A O 1
ATOM 1395 N N . GLY A 1 175 ? -31.313 17.125 44.184 1.00 56.47 175 GLY A N 1
ATOM 1396 C CA . GLY A 1 175 ? -32.542 17.922 44.105 1.00 56.47 175 GLY A CA 1
ATOM 1397 C C . GLY A 1 175 ? -33.844 17.120 44.228 1.00 56.47 175 GLY A C 1
ATOM 1398 O O . GLY A 1 175 ? -34.864 17.702 44.573 1.00 56.47 175 GLY A O 1
ATOM 1399 N N . ARG A 1 176 ? -33.837 15.795 44.015 1.00 47.19 176 ARG A N 1
ATOM 1400 C CA . ARG A 1 176 ? -34.977 14.906 44.331 1.00 47.19 176 ARG A CA 1
ATOM 1401 C C . ARG A 1 176 ? -34.549 13.770 45.252 1.00 47.19 176 ARG A C 1
ATOM 1403 O O . ARG A 1 176 ? -34.453 12.616 44.848 1.00 47.19 176 ARG A O 1
ATOM 1410 N N . GLN A 1 177 ? -34.285 14.109 46.505 1.00 53.62 177 GLN A N 1
ATOM 1411 C CA . GLN A 1 177 ? -34.304 13.149 47.603 1.00 53.62 177 GLN A CA 1
ATOM 1412 C C . GLN A 1 177 ? -35.292 13.661 48.649 1.00 53.62 177 GLN A C 1
ATOM 1414 O O . GLN A 1 177 ? -34.948 14.503 49.467 1.00 53.62 177 GLN A O 1
ATOM 1419 N N . SER A 1 178 ? -36.509 13.128 48.633 1.00 52.97 178 SER A N 1
ATOM 1420 C CA . SER A 1 178 ? -37.375 13.087 49.814 1.00 52.97 178 SER A CA 1
ATOM 1421 C C . SER A 1 178 ? -37.938 11.674 49.967 1.00 52.97 178 SER A C 1
ATOM 1423 O O . SER A 1 178 ? -39.136 11.437 49.977 1.00 52.97 178 SER A O 1
ATOM 1425 N N . LEU A 1 179 ? -37.041 10.690 50.094 1.00 53.81 179 LEU A N 1
ATOM 1426 C CA . LEU A 1 179 ? -37.419 9.324 50.496 1.00 53.81 179 LEU A CA 1
ATOM 1427 C C . LEU A 1 179 ? -37.768 9.235 52.000 1.00 53.81 179 LEU A C 1
ATOM 1429 O O . LEU A 1 179 ? -38.127 8.171 52.489 1.00 53.81 179 LEU A O 1
ATOM 1433 N N . PHE A 1 180 ? -37.675 10.365 52.711 1.00 51.09 180 PHE A N 1
ATOM 1434 C CA . PHE A 1 180 ? -37.986 10.537 54.129 1.00 51.09 180 PHE A CA 1
ATOM 1435 C C . PHE A 1 180 ? -38.710 11.871 54.376 1.00 51.09 180 PHE A C 1
ATOM 1437 O O . PHE A 1 180 ? -38.312 12.643 55.245 1.00 51.09 180 PHE A O 1
ATOM 1444 N N . GLU A 1 181 ? -39.750 12.188 53.603 1.00 54.88 181 GLU A N 1
ATOM 1445 C CA . GLU A 1 181 ? -40.738 13.151 54.104 1.00 54.88 181 GLU A CA 1
ATOM 1446 C C . GLU A 1 181 ? -41.529 12.460 55.227 1.00 54.88 181 GLU A C 1
ATOM 1448 O O . GLU A 1 181 ? -42.161 11.430 54.973 1.00 54.88 181 GLU A O 1
ATOM 1453 N N . PRO A 1 182 ? -41.482 12.947 56.482 1.00 47.31 182 PRO A N 1
ATOM 1454 C CA . PRO A 1 182 ? -42.367 12.426 57.508 1.00 47.31 182 PRO A CA 1
ATOM 1455 C C . PRO A 1 182 ? -43.800 12.764 57.092 1.00 47.31 182 PRO A C 1
ATOM 1457 O O . PRO A 1 182 ? -44.117 13.928 56.848 1.00 47.31 182 PRO A O 1
ATOM 1460 N N . LEU A 1 183 ? -44.657 11.745 56.984 1.00 53.31 183 LEU A N 1
ATOM 1461 C CA . LEU A 1 183 ? -46.084 11.926 56.727 1.00 53.31 183 LEU A CA 1
ATOM 1462 C C . LEU A 1 183 ? -46.641 12.897 57.776 1.00 53.31 183 LEU A C 1
ATOM 1464 O O . LEU A 1 183 ? -46.699 12.574 58.963 1.00 53.31 183 LEU A O 1
ATOM 1468 N N . ALA A 1 184 ? -47.011 14.101 57.344 1.00 53.59 184 ALA A N 1
ATOM 1469 C CA . ALA A 1 184 ? -47.686 15.060 58.198 1.00 53.59 184 ALA A CA 1
ATOM 1470 C C . ALA A 1 184 ? -49.043 14.465 58.595 1.00 53.59 184 ALA A C 1
ATOM 1472 O O . ALA A 1 184 ? -49.954 14.361 57.774 1.00 53.59 184 ALA A O 1
ATOM 1473 N N . PHE A 1 185 ? -49.170 14.031 59.849 1.00 50.09 185 PHE A N 1
ATOM 1474 C CA . PHE A 1 185 ? -50.456 13.612 60.390 1.00 50.09 185 PHE A CA 1
ATOM 1475 C C . PHE A 1 185 ? -51.369 14.844 60.500 1.00 50.09 185 PHE A C 1
ATOM 1477 O O . PHE A 1 185 ? -50.947 15.855 61.071 1.00 50.09 185 PHE A O 1
ATOM 1484 N N . PRO A 1 186 ? -52.604 14.798 59.969 1.00 46.12 186 PRO A N 1
ATOM 1485 C CA . PRO A 1 186 ? -53.530 15.913 60.086 1.00 46.12 186 PRO A CA 1
ATOM 1486 C C . PRO A 1 186 ? -53.878 16.128 61.561 1.00 46.12 186 PRO A C 1
ATOM 1488 O O . PRO A 1 186 ? -54.348 15.216 62.243 1.00 46.12 186 PRO A O 1
ATOM 1491 N N . GLN A 1 187 ? -53.623 17.338 62.064 1.00 51.94 187 GLN A N 1
ATOM 1492 C CA . GLN A 1 187 ? -54.052 17.727 63.402 1.00 51.94 187 GLN A CA 1
ATOM 1493 C C . GLN A 1 187 ? -55.577 17.834 63.418 1.00 51.94 187 GLN A C 1
ATOM 1495 O O . GLN A 1 187 ? -56.158 18.665 62.719 1.00 51.94 187 GLN A O 1
ATOM 1500 N N . PHE A 1 188 ? -56.225 16.979 64.206 1.00 49.88 188 PHE A N 1
ATOM 1501 C CA . PHE A 1 188 ? -57.649 17.095 64.487 1.00 49.88 188 PHE A CA 1
ATOM 1502 C C . PHE A 1 188 ? -57.896 18.386 65.275 1.00 49.88 188 PHE A C 1
ATOM 1504 O O . PHE A 1 188 ? -57.448 18.519 66.412 1.00 49.88 188 PHE A O 1
ATOM 1511 N N . GLN A 1 189 ? -58.609 19.336 64.666 1.00 46.09 189 GLN A N 1
ATOM 1512 C CA . GLN A 1 189 ? -59.206 20.461 65.381 1.00 46.09 189 GLN A CA 1
ATOM 1513 C C . GLN A 1 189 ? -60.351 19.926 66.244 1.00 46.09 189 GLN A C 1
ATOM 1515 O O . GLN A 1 189 ? -61.373 19.479 65.725 1.00 46.09 189 GLN A O 1
ATOM 1520 N N . THR A 1 190 ? -60.173 19.952 67.560 1.00 46.44 190 THR A N 1
ATOM 1521 C CA . THR A 1 190 ? -61.277 19.833 68.514 1.00 46.44 190 THR A CA 1
ATOM 1522 C C . THR A 1 190 ? -61.921 21.204 68.694 1.00 46.44 190 THR A C 1
ATOM 1524 O O . THR A 1 190 ? -61.215 22.175 68.977 1.00 46.44 190 THR A O 1
ATOM 1527 N N . LEU A 1 191 ? -63.240 21.247 68.484 1.00 45.72 191 LEU A N 1
ATOM 1528 C CA . LEU A 1 191 ? -64.141 22.348 68.839 1.00 45.72 191 LEU A CA 1
ATOM 1529 C C . LEU A 1 191 ? -64.157 22.602 70.351 1.00 45.72 191 LEU A C 1
ATOM 1531 O O . LEU A 1 191 ? -64.013 21.611 71.105 1.00 45.72 191 LEU A O 1
#